Protein 8WHJ (pdb70)

InterPro domains:
  IPR001849 Pleckstrin homology domain [PF00169] (1146-1242)
  IPR001849 Pleckstrin homology domain [PS50003] (1143-1246)
  IPR001849 Pleckstrin homology domain [SM00233] (1144-1248)
  IPR011993 PH-like domain superfamily [G3DSA:2.30.29.30] (1140-1246)
  IPR037810 PHLDB1/2/3, PH domain [cd14673] (1142-1246)
  IPR052212 Pleckstrin homology-like domain-containing protein [PTHR12156] (18-1252)

GO terms:
  GO:0005938 cell cortex (C, IDA)
  GO:0005515 protein binding (F, IPI)
  GO:0045296 cadherin binding (F, HDA)
  GO:0005829 cytosol (C, IDA)
  GO:0005886 plasma membrane (C, IDA)
  GO:0045180 basal cortex (C, IDA)
  GO:0002102 podosome (C, IDA)
  GO:0005925 focal adhesion (C, IDA)
  GO:0031252 cell leading edge (C, IDA)
  GO:0005737 cytoplasm (C, EXP)
  GO:0016020 membrane (C, EXP)
  GO:0071711 basement membrane organization (P, IGI)
  GO:0045184 establishment of protein localization (P, IMP)
  GO:1903690 negative regulation of wound healing, spreading of epidermal cells (P, IMP)
  GO:0051497 negative regulation of stress fiber assembly (P, IMP)
  GO:0051895 negative regulation of focal adhesion assembly (P, IMP)
  GO:0071711 basement membrane organization (P, IMP)
  GO:0000226 microtubule cytoskeleton organization (P, IMP)

Secondary structure (DSSP, 8-state):
-HHHHHHHHHT--SS-HHHHHHHHHHHHHHHHT--HHHHHHHHHHHHHHHHHHTT-S-HHHHHHHHHHHHHHHHH-GGGGGGSHHHHHHHHHHGGG-SSHHHHHHHHHHHHHHHHHS-HHHHHHHHHHHHHHPPTTHHHHHHHHHHHHHTTS-HHHHHHHHHHHHHHHHHHTT-S-HHHHHHHHHHHHHHHHHHGGGGGGGGTTS-HHHHHHHHHHHHHHHH--HHHHHHHHHHHHHHHHHT-

Radius of gyration: 20.07 Å; Cα contacts (8 Å, |Δi|>4): 259; chains: 1; bounding box: 62×54×31 Å

Solvent-accessible surface area: 12681 Å² total; per-residue (Å²): 146,79,11,45,96,12,21,150,32,12,79,43,151,122,87,112,38,108,75,5,42,107,3,0,110,54,0,23,106,16,0,104,96,61,24,126,83,28,3,94,134,63,12,128,72,0,0,70,22,0,6,137,13,18,56,28,184,70,31,54,0,27,0,8,0,0,73,0,0,78,19,0,1,126,44,16,58,82,86,11,156,122,32,7,68,71,0,0,104,71,0,1,76,15,13,110,23,109,86,162,77,1,25,155,5,0,80,86,0,12,40,28,2,0,92,42,13,58,27,81,66,0,0,107,24,0,8,73,25,8,70,110,26,106,95,36,14,12,20,9,0,1,87,5,1,21,87,0,0,114,92,21,65,88,132,25,0,50,134,8,1,92,83,2,9,60,3,0,19,90,5,0,104,42,107,67,29,38,1,28,17,8,0,0,63,0,0,22,10,0,28,86,43,3,24,119,84,2,158,99,60,16,100,136,19,77,49,27,25,51,143,2,0,79,62,11,19,139,93,72,127,100,91,140,52,98,106,115,137,55,45,95,43,1,78,97,31,9,101,86,24,130,162

Nearest PDB structures (foldseek):
  8whj-assembly1_A  TM=1.004E+00  e=1.463E-29  Homo sapiens
  8whk-assembly1_A  TM=9.844E-01  e=9.582E-26  Homo sapiens
  8whh-assembly2_B  TM=9.876E-01  e=7.894E-25  Homo sapiens
  8whi-assembly1_A  TM=9.578E-01  e=5.555E-25  Homo sapiens
  8whh-assembly1_D  TM=9.873E-01  e=3.839E-24  Homo sapiens

Organism: Homo sapiens (NCBI:txid9606)

Sequence (243 aa):
DLVAELLKELSNHNERVEERKIALYELMKLTQEESFSVWDEEHFKTILLLLLETLGDKEPTIRALALKVLREILRRHQPARRFKKNYAELTVMKTLEAHKKDPHKEVVRRSAEEAASSVLATSISPEEQCIKVLCPIIQTADYPINLAAIKMQTKVVIERVSKETLNLLLPEIMPGLIQGYDNSESSVRKACVFCLVAVHAVIGDELKPHLSQLTGSKMKLLNLYIKRAQTGSGSKHFEEDLEFQQLEHESRL

Foldseek 3Di:
DLVVVLLVQLVDAPDDVVVVLVSLVVLLVCLVVLVVVCCVVPVVVVVVSLLVQCPHPDLVSNLSSLQSLLSCCVRPVVVCQVVLLVVLVSLLVQCPDPDVSSNVSSLSSLVSSLVRYDLLVLLQSLLVCLVDPDPPSNLSSLLSNLSSLLVDALVSLVVCCVSRLVSLLVQCPDPDLSSVVSSLSSVLSNCVHNPCVCPVSCPPDDQLSVVLSVVVNVCVVPHVVVVVVVSVVSVVSSVVSVD

Structure (mmCIF, N/CA/C/O backbone):
data_8WHJ
#
_entry.id   8WHJ
#
_cell.length_a   51.132
_cell.length_b   51.132
_cell.length_c   97.935
_cell.angle_alpha   90.00
_cell.angle_beta   90.00
_cell.angle_gamma   90.00
#
_symmetry.space_group_name_H-M   'P 41'
#
loop_
_entity.id
_entity.type
_entity.pdbx_description
1 polymer 'CLIP-associating protein 2,Pleckstrin homology-like domain family B member 2'
2 non-polymer 'CHLORIDE ION'
3 non-polymer DI(HYDROXYETHYL)ETHER
4 water water
#
loop_
_atom_site.group_PDB
_atom_site.id
_atom_site.type_symbol
_atom_site.label_atom_id
_atom_site.label_alt_id
_atom_site.label_comp_id
_atom_site.label_asym_id
_atom_site.label_entity_id
_atom_site.label_seq_id
_atom_site.pdbx_PDB_ins_code
_atom_site.Cartn_x
_atom_site.Cartn_y
_atom_site.Cartn_z
_atom_site.occupancy
_atom_site.B_iso_or_equiv
_atom_site.auth_seq_id
_atom_site.auth_comp_id
_atom_site.auth_asym_id
_atom_site.auth_atom_id
_atom_site.pdbx_PDB_model_num
ATOM 1 N N . ASP A 1 12 ? -38.016 -39.392 6.702 1.00 41.55 1256 ASP A N 1
ATOM 2 C CA . ASP A 1 12 ? -37.721 -40.817 6.588 1.00 36.56 1256 ASP A CA 1
ATOM 3 C C . ASP A 1 12 ? -36.305 -41.035 6.056 1.00 33.59 1256 ASP A C 1
ATOM 4 O O . ASP A 1 12 ? -35.504 -41.729 6.687 1.00 34.27 1256 ASP A O 1
ATOM 9 N N . LEU A 1 13 ? -36.001 -40.436 4.905 1.00 32.13 1257 LEU A N 1
ATOM 10 C CA . LEU A 1 13 ? -34.682 -40.577 4.289 1.00 27.90 1257 LEU A CA 1
ATOM 11 C C . LEU A 1 13 ? -33.572 -40.103 5.220 1.00 24.74 1257 LEU A C 1
ATOM 12 O O . LEU A 1 13 ? -32.581 -40.795 5.406 1.00 22.41 1257 LEU A O 1
ATOM 17 N N . VAL A 1 14 ? -33.734 -38.922 5.803 1.00 24.26 1258 VAL A N 1
ATOM 18 C CA . VAL A 1 14 ? -32.679 -38.390 6.662 1.00 22.22 1258 VAL A CA 1
ATOM 19 C C . VAL A 1 14 ? -32.363 -39.323 7.832 1.00 20.45 1258 VAL A C 1
ATOM 20 O O . VAL A 1 14 ? -31.193 -39.591 8.096 1.00 19.52 1258 VAL A O 1
ATOM 24 N N . ALA A 1 15 ? -33.393 -39.826 8.523 1.00 23.31 1259 ALA A N 1
ATOM 25 C CA . ALA A 1 15 ? -33.184 -40.779 9.621 1.00 23.34 1259 ALA A CA 1
ATOM 26 C C . ALA A 1 15 ? -32.443 -42.023 9.142 1.00 21.51 1259 ALA A C 1
ATOM 27 O O . ALA A 1 15 ? -31.525 -42.516 9.814 1.00 20.61 1259 ALA A O 1
ATOM 29 N N . GLU A 1 16 ? -32.806 -42.515 7.956 1.00 20.41 1260 GLU A N 1
ATOM 30 C CA . GLU A 1 16 ? -32.132 -43.677 7.389 1.00 21.06 1260 GLU A CA 1
ATOM 31 C C . GLU A 1 16 ? -30.659 -43.409 7.138 1.00 17.08 1260 GLU A C 1
ATOM 32 O O . GLU A 1 16 ? -29.815 -44.242 7.444 1.00 19.11 1260 GLU A O 1
ATOM 38 N N . LEU A 1 17 ? -30.347 -42.236 6.602 1.00 17.91 1261 LEU A N 1
ATOM 39 C CA . LEU A 1 17 ? -28.959 -41.877 6.335 1.00 18.14 1261 LEU A CA 1
ATOM 40 C C . LEU A 1 17 ? -28.173 -41.767 7.631 1.00 16.86 1261 LEU A C 1
ATOM 41 O O . LEU A 1 17 ? -27.061 -42.273 7.718 1.00 17.17 1261 LEU A O 1
ATOM 46 N N . LEU A 1 18 ? -28.758 -41.117 8.637 1.00 16.58 1262 LEU A N 1
ATOM 47 C CA . LEU A 1 18 ? -28.086 -40.930 9.920 1.00 17.69 1262 LEU A CA 1
ATOM 48 C C . LEU A 1 18 ? -27.848 -42.259 10.640 1.00 16.36 1262 LEU A C 1
ATOM 49 O O . LEU A 1 18 ? -26.786 -42.479 11.222 1.00 18.40 1262 LEU A O 1
ATOM 54 N N . LYS A 1 19 ? -28.828 -43.151 10.593 1.00 16.29 1263 LYS A N 1
ATOM 55 C CA . LYS A 1 19 ? -28.638 -44.468 11.188 1.00 17.75 1263 LYS A CA 1
ATOM 56 C C . LYS A 1 19 ? -27.518 -45.231 10.497 1.00 16.97 1263 LYS A C 1
ATOM 57 O O . LYS A 1 19 ? -26.719 -45.891 11.169 1.00 19.60 1263 LYS A O 1
ATOM 63 N N . GLU A 1 20 ? -27.454 -45.138 9.167 1.00 16.87 1264 GLU A N 1
ATOM 64 C CA . GLU A 1 20 ? -26.424 -45.862 8.429 1.00 18.59 1264 GLU A CA 1
ATOM 65 C C . GLU A 1 20 ? -25.056 -45.325 8.823 1.00 18.75 1264 GLU A C 1
ATOM 66 O O . GLU A 1 20 ? -24.124 -46.094 9.075 1.00 19.96 1264 GLU A O 1
ATOM 72 N N . LEU A 1 21 ? -24.949 -43.999 8.898 1.00 19.22 1265 LEU A N 1
ATOM 73 C CA . LEU A 1 21 ? -23.689 -43.343 9.239 1.00 21.24 1265 LEU A CA 1
ATOM 74 C C . LEU A 1 21 ? -23.300 -43.526 10.696 1.00 23.32 1265 LEU A C 1
ATOM 75 O O . LEU A 1 21 ? -22.158 -43.251 11.092 1.00 27.03 1265 LEU A O 1
ATOM 80 N N . SER A 1 22 ? -24.253 -43.969 11.502 1.00 22.77 1266 SER A N 1
ATOM 81 C CA . SER A 1 22 ? -23.959 -44.274 12.898 1.00 25.59 1266 SER A CA 1
ATOM 82 C C . SER A 1 22 ? -23.300 -45.651 13.031 1.00 23.99 1266 SER A C 1
ATOM 83 O O . SER A 1 22 ? -22.814 -45.994 14.107 1.00 29.74 1266 SER A O 1
ATOM 86 N N . ASN A 1 23 ? -23.312 -46.452 11.957 1.00 22.37 1267 ASN A N 1
ATOM 87 C CA . ASN A 1 23 ? -22.671 -47.765 11.986 1.00 25.06 1267 ASN A CA 1
ATOM 88 C C . ASN A 1 23 ? -21.186 -47.586 12.225 1.00 26.15 1267 ASN A C 1
ATOM 89 O O . ASN A 1 23 ? -20.569 -46.654 11.690 1.00 29.20 1267 ASN A O 1
ATOM 94 N N . HIS A 1 24 ? -20.620 -48.466 13.042 1.00 24.77 1268 HIS A N 1
ATOM 95 C CA . HIS A 1 24 ? -19.210 -48.387 13.385 1.00 26.81 1268 HIS A CA 1
ATOM 96 C C . HIS A 1 24 ? -18.439 -49.564 12.816 1.00 24.52 1268 HIS A C 1
ATOM 97 O O . HIS A 1 24 ? -18.809 -50.720 13.043 1.00 25.66 1268 HIS A O 1
ATOM 104 N N . ASN A 1 25 ? -17.368 -49.269 12.083 1.00 20.88 1269 ASN A N 1
ATOM 105 C CA . ASN A 1 25 ? -16.439 -50.319 11.632 1.00 20.66 1269 ASN A CA 1
ATOM 106 C C . ASN A 1 25 ? -17.140 -51.468 10.897 1.00 20.87 1269 ASN A C 1
ATOM 107 O O . ASN A 1 25 ? -16.869 -52.647 11.119 1.00 22.27 1269 ASN A O 1
ATOM 112 N N . GLU A 1 26 ? -18.055 -51.108 10.013 1.00 21.02 1270 GLU A N 1
ATOM 113 C CA . GLU A 1 26 ? -18.711 -52.068 9.139 1.00 20.41 1270 GLU A CA 1
ATOM 114 C C . GLU A 1 26 ? -19.335 -51.249 8.031 1.00 19.67 1270 GLU A C 1
ATOM 115 O O . GLU A 1 26 ? -19.443 -50.029 8.149 1.00 18.68 1270 GLU A O 1
ATOM 121 N N . ARG A 1 27 ? -19.761 -51.931 6.972 1.00 18.58 1271 ARG A N 1
ATOM 122 C CA . ARG A 1 27 ? -20.579 -51.308 5.936 1.00 16.81 1271 ARG A CA 1
ATOM 123 C C . ARG A 1 27 ? -19.941 -50.032 5.381 1.00 16.33 1271 ARG A C 1
ATOM 124 O O . ARG A 1 27 ? -20.605 -48.994 5.217 1.00 17.14 1271 ARG A O 1
ATOM 132 N N . VAL A 1 28 ? -18.654 -50.127 5.057 1.00 16.90 1272 VAL A N 1
ATOM 133 C CA . VAL A 1 28 ? -17.921 -48.955 4.568 1.00 15.76 1272 VAL A CA 1
ATOM 134 C C . VAL A 1 28 ? -18.522 -48.376 3.288 1.00 16.38 1272 VAL A C 1
ATOM 135 O O . VAL A 1 28 ? -18.707 -47.164 3.178 1.00 15.42 1272 VAL A O 1
ATOM 139 N N . GLU A 1 29 ? -18.824 -49.226 2.315 1.00 17.26 1273 GLU A N 1
ATOM 140 C CA . GLU A 1 29 ? -19.368 -48.702 1.072 1.00 15.62 1273 GLU A CA 1
ATOM 141 C C . GLU A 1 29 ? -20.774 -48.140 1.237 1.00 15.37 1273 GLU A C 1
ATOM 142 O O . GLU A 1 29 ? -21.104 -47.116 0.637 1.00 15.13 1273 GLU A O 1
ATOM 148 N N . GLU A 1 30 ? -21.585 -48.782 2.078 1.00 15.17 1274 GLU A N 1
ATOM 149 C CA . GLU A 1 30 ? -22.925 -48.277 2.356 1.00 15.27 1274 GLU A CA 1
ATOM 150 C C . GLU A 1 30 ? -22.877 -46.928 3.067 1.00 14.63 1274 GLU A C 1
ATOM 151 O O . GLU A 1 30 ? -23.716 -46.064 2.851 1.00 15.45 1274 GLU A O 1
ATOM 157 N N . ARG A 1 31 ? -21.879 -46.751 3.921 1.00 15.19 1275 ARG A N 1
ATOM 158 C CA . ARG A 1 31 ? -21.701 -45.466 4.586 1.00 15.55 1275 ARG A CA 1
ATOM 159 C C . ARG A 1 31 ? -21.203 -44.395 3.612 1.00 13.96 1275 ARG A C 1
ATOM 160 O O . ARG A 1 31 ? -21.615 -43.246 3.712 1.00 14.41 1275 ARG A O 1
ATOM 168 N N . LYS A 1 32 ? -20.350 -44.763 2.653 1.00 13.36 1276 LYS A N 1
ATOM 169 C CA . LYS A 1 32 ? -19.980 -43.802 1.616 1.00 12.83 1276 LYS A CA 1
ATOM 170 C C . LYS A 1 32 ? -21.207 -43.388 0.806 1.00 12.54 1276 LYS A C 1
ATOM 171 O O . LYS A 1 32 ? -21.366 -42.211 0.497 1.00 13.37 1276 LYS A O 1
ATOM 177 N N . ILE A 1 33 ? -22.080 -44.342 0.487 1.00 11.97 1277 ILE A N 1
ATOM 178 C CA . ILE A 1 33 ? -23.323 -43.998 -0.205 1.00 13.39 1277 ILE A CA 1
ATOM 179 C C . ILE A 1 33 ? -24.131 -43.020 0.658 1.00 13.40 1277 ILE A C 1
ATOM 180 O O . ILE A 1 33 ? -24.657 -42.028 0.141 1.00 13.35 1277 ILE A O 1
ATOM 185 N N . ALA A 1 34 ? -24.248 -43.288 1.966 1.00 12.90 1278 ALA A N 1
ATOM 186 C CA . ALA A 1 34 ? -25.007 -42.388 2.830 1.00 13.55 1278 ALA A CA 1
ATOM 187 C C . ALA A 1 34 ? -24.403 -40.971 2.836 1.00 12.37 1278 ALA A C 1
ATOM 188 O O . ALA A 1 34 ? -25.141 -39.971 2.791 1.00 12.74 1278 ALA A O 1
ATOM 190 N N . LEU A 1 35 ? -23.072 -40.884 2.875 1.00 12.73 1279 LEU A N 1
ATOM 191 C CA . LEU A 1 35 ? -22.407 -39.578 2.797 1.00 12.83 1279 LEU A CA 1
ATOM 192 C C . LEU A 1 35 ? -22.693 -38.892 1.461 1.00 12.03 1279 LEU A C 1
ATOM 193 O O . LEU A 1 35 ? -22.959 -37.681 1.419 1.00 12.84 1279 LEU A O 1
ATOM 198 N N . TYR A 1 36 ? -22.650 -39.662 0.363 1.00 11.67 1280 TYR A N 1
ATOM 199 C CA . TYR A 1 36 ? -22.967 -39.078 -0.931 1.00 13.21 1280 TYR A CA 1
ATOM 200 C C . TYR A 1 36 ? -24.438 -38.691 -1.058 1.00 12.28 1280 TYR A C 1
ATOM 201 O O . TYR A 1 36 ? -24.752 -37.722 -1.747 1.00 13.02 1280 TYR A O 1
ATOM 210 N N . GLU A 1 37 ? -25.337 -39.399 -0.366 1.00 12.64 1281 GLU A N 1
ATOM 211 C CA . GLU A 1 37 ? -26.740 -38.983 -0.315 1.00 13.09 1281 GLU A CA 1
ATOM 212 C C . GLU A 1 37 ? -26.884 -37.648 0.442 1.00 12.58 1281 GLU A C 1
ATOM 213 O O . GLU A 1 37 ? -27.697 -36.802 0.081 1.00 13.33 1281 GLU A O 1
ATOM 219 N N . LEU A 1 38 ? -26.109 -37.467 1.516 1.00 13.45 1282 LEU A N 1
ATOM 220 C CA . LEU A 1 38 ? -26.083 -36.174 2.198 1.00 13.62 1282 LEU A CA 1
ATOM 221 C C . LEU A 1 38 ? -25.542 -35.087 1.263 1.00 11.94 1282 LEU A C 1
ATOM 222 O O . LEU A 1 38 ? -26.079 -33.983 1.193 1.00 12.95 1282 LEU A O 1
ATOM 227 N N . MET A 1 39 ? -24.502 -35.425 0.507 1.00 12.55 1283 MET A N 1
ATOM 228 C CA . MET A 1 39 ? -23.966 -34.476 -0.479 1.00 12.55 1283 MET A CA 1
ATOM 229 C C . MET A 1 39 ? -25.018 -34.117 -1.541 1.00 12.27 1283 MET A C 1
ATOM 230 O O . MET A 1 39 ? -25.178 -32.944 -1.914 1.00 13.03 1283 MET A O 1
ATOM 235 N N . LYS A 1 40 ? -25.734 -35.131 -2.011 1.00 12.19 1284 LYS A N 1
ATOM 236 C CA . LYS A 1 40 ? -26.802 -34.944 -2.981 1.00 12.30 1284 LYS A CA 1
ATOM 237 C C . LYS A 1 40 ? -27.876 -33.995 -2.448 1.00 12.66 1284 LYS A C 1
ATOM 238 O O . LYS A 1 40 ? -28.293 -33.059 -3.140 1.00 13.67 1284 LYS A O 1
ATOM 244 N N . LEU A 1 41 ? -28.331 -34.215 -1.211 1.00 13.47 1285 LEU A N 1
ATOM 245 C CA . LEU A 1 41 ? -29.362 -33.357 -0.617 1.00 15.73 1285 LEU A CA 1
ATOM 246 C C . LEU A 1 41 ? -28.854 -31.914 -0.525 1.00 13.71 1285 LEU A C 1
ATOM 247 O O . LEU A 1 41 ? -29.611 -30.958 -0.689 1.00 14.83 1285 LEU A O 1
ATOM 252 N N . THR A 1 42 ? -27.561 -31.761 -0.250 1.00 13.01 1286 THR A N 1
ATOM 253 C CA . THR A 1 42 ? -26.969 -30.445 -0.126 1.00 13.60 1286 THR A CA 1
ATOM 254 C C . THR A 1 42 ? -26.965 -29.744 -1.507 1.00 12.43 1286 THR A C 1
ATOM 255 O O . THR A 1 42 ? -27.321 -28.566 -1.628 1.00 13.09 1286 THR A O 1
ATOM 259 N N . GLN A 1 43 ? -26.615 -30.483 -2.561 1.00 12.77 1287 GLN A N 1
ATOM 260 C CA . GLN A 1 43 ? -26.617 -29.918 -3.921 1.00 12.33 1287 GLN A CA 1
ATOM 261 C C . GLN A 1 43 ? -28.029 -29.625 -4.444 1.00 13.40 1287 GLN A C 1
ATOM 262 O O . GLN A 1 43 ? -28.216 -28.754 -5.301 1.00 16.00 1287 GLN A O 1
ATOM 268 N N . GLU A 1 44 ? -29.017 -30.325 -3.891 1.00 12.84 1288 GLU A N 1
ATOM 269 C CA . GLU A 1 44 ? -30.438 -30.091 -4.174 1.00 14.01 1288 GLU A CA 1
ATOM 270 C C . GLU A 1 44 ? -30.991 -28.920 -3.346 1.00 11.91 1288 GLU A C 1
ATOM 271 O O . GLU A 1 44 ? -32.159 -28.585 -3.477 1.00 14.97 1288 GLU A O 1
ATOM 277 N N . GLU A 1 45 ? -30.139 -28.336 -2.491 1.00 12.81 1289 GLU A N 1
ATOM 278 C CA . GLU A 1 45 ? -30.478 -27.322 -1.465 1.00 13.38 1289 GLU A CA 1
ATOM 279 C C . GLU A 1 45 ? -31.210 -27.930 -0.263 1.00 12.90 1289 GLU A C 1
ATOM 280 O O . GLU A 1 45 ? -30.743 -27.820 0.875 1.00 14.83 1289 GLU A O 1
ATOM 286 N N . SER A 1 46 ? -32.340 -28.578 -0.505 1.00 13.77 1290 SER A N 1
ATOM 287 C CA . SER A 1 46 ? -33.092 -29.266 0.541 1.00 13.98 1290 SER A CA 1
ATOM 288 C C . SER A 1 46 ? -33.302 -28.392 1.778 1.00 13.65 1290 SER A C 1
ATOM 289 O O . SER A 1 46 ? -33.013 -28.814 2.914 1.00 13.50 1290 SER A O 1
ATOM 292 N N . PHE A 1 47 ? -33.817 -27.187 1.567 1.00 14.27 1291 PHE A N 1
ATOM 293 C CA . PHE A 1 47 ? -33.932 -26.215 2.653 1.00 13.78 1291 PHE A CA 1
ATOM 294 C C . PHE A 1 47 ? -34.698 -26.742 3.858 1.00 13.82 1291 PHE A C 1
ATOM 295 O O . PHE A 1 47 ? -34.324 -26.476 4.997 1.00 14.29 1291 PHE A O 1
ATOM 303 N N . SER A 1 48 ? -35.734 -27.544 3.633 1.00 12.96 1292 SER A N 1
ATOM 304 C CA . SER A 1 48 ? -36.509 -28.079 4.747 1.00 13.42 1292 SER A CA 1
ATOM 305 C C . SER A 1 48 ? -35.745 -29.121 5.560 1.00 12.52 1292 SER A C 1
ATOM 306 O O . SER A 1 48 ? -35.963 -29.241 6.765 1.00 15.77 1292 SER A O 1
ATOM 309 N N . VAL A 1 49 ? -34.854 -29.875 4.928 1.00 13.52 1293 VAL A N 1
ATOM 310 C CA . VAL A 1 49 ? -33.996 -30.807 5.652 1.00 13.63 1293 VAL A CA 1
ATOM 311 C C . VAL A 1 49 ? -33.159 -30.037 6.663 1.00 13.67 1293 VAL A C 1
ATOM 312 O O . VAL A 1 49 ? -33.099 -30.415 7.839 1.00 14.66 1293 VAL A O 1
ATOM 316 N N . TRP A 1 50 ? -32.565 -28.927 6.240 1.00 12.80 1294 TRP A N 1
ATOM 317 C CA . TRP A 1 50 ? -31.710 -28.147 7.146 1.00 14.21 1294 TRP A CA 1
ATOM 318 C C . TRP A 1 50 ? -32.519 -27.471 8.253 1.00 13.77 1294 TRP A C 1
ATOM 319 O O . TRP A 1 50 ? -32.040 -27.394 9.386 1.00 14.80 1294 TRP A O 1
ATOM 330 N N . ASP A 1 51 ? -33.721 -27.010 7.941 1.00 12.98 1295 ASP A N 1
ATOM 331 C CA . ASP A 1 51 ? -34.594 -26.433 8.953 1.00 13.82 1295 ASP A CA 1
ATOM 332 C C . ASP A 1 51 ? -34.844 -27.398 10.112 1.00 14.13 1295 ASP A C 1
ATOM 333 O O . ASP A 1 51 ? -35.003 -26.961 11.255 1.00 17.72 1295 ASP A O 1
ATOM 338 N N . GLU A 1 52 ? -34.916 -28.695 9.828 1.00 14.36 1296 GLU A N 1
ATOM 339 C CA A GLU A 1 52 ? -35.238 -29.675 10.860 0.55 14.61 1296 GLU A CA 1
ATOM 340 C CA B GLU A 1 52 ? -35.247 -29.690 10.846 0.45 15.65 1296 GLU A CA 1
ATOM 341 C C . GLU A 1 52 ? -34.023 -30.392 11.435 1.00 15.13 1296 GLU A C 1
ATOM 342 O O . GLU A 1 52 ? -34.025 -30.779 12.614 1.00 19.66 1296 GLU A O 1
ATOM 353 N N . HIS A 1 53 ? -32.979 -30.556 10.632 1.00 14.13 1297 HIS A N 1
ATOM 354 C CA . HIS A 1 53 ? -31.924 -31.513 10.947 1.00 14.22 1297 HIS A CA 1
ATOM 355 C C . HIS A 1 53 ? -30.499 -31.002 10.897 1.00 13.01 1297 HIS A C 1
ATOM 356 O O . HIS A 1 53 ? -29.582 -31.809 11.027 1.00 14.86 1297 HIS A O 1
ATOM 363 N N . PHE A 1 54 ? -30.285 -29.697 10.726 1.00 12.32 1298 PHE A N 1
ATOM 364 C CA . PHE A 1 54 ? -28.918 -29.189 10.563 1.00 12.82 1298 PHE A CA 1
ATOM 365 C C . PHE A 1 54 ? -27.979 -29.647 11.689 1.00 12.49 1298 PHE A C 1
ATOM 366 O O . PHE A 1 54 ? -26.899 -30.164 11.425 1.00 13.24 1298 PHE A O 1
ATOM 374 N N . LYS A 1 55 ? -28.386 -29.441 12.943 1.00 12.61 1299 LYS A N 1
ATOM 375 C CA . LYS A 1 55 ? -27.545 -29.814 14.068 1.00 12.91 1299 LYS A CA 1
ATOM 376 C C . LYS A 1 55 ? -27.210 -31.312 14.049 1.00 12.24 1299 LYS A C 1
ATOM 377 O O . LYS A 1 55 ? -26.050 -31.705 14.211 1.00 13.04 1299 LYS A O 1
ATOM 383 N N . THR A 1 56 ? -28.239 -32.144 13.893 1.00 12.61 1300 THR A N 1
ATOM 384 C CA . THR A 1 56 ? -28.040 -33.587 13.925 1.00 14.03 1300 THR A CA 1
ATOM 385 C C . THR A 1 56 ? -27.054 -34.013 12.826 1.00 12.94 1300 THR A C 1
ATOM 386 O O . THR A 1 56 ? -26.150 -34.828 13.059 1.00 14.51 1300 THR A O 1
ATOM 390 N N . ILE A 1 57 ? -27.220 -33.470 11.625 1.00 12.55 1301 ILE A N 1
ATOM 391 C CA . ILE A 1 57 ? -26.364 -33.862 10.515 1.00 12.32 1301 ILE A CA 1
ATOM 392 C C . ILE A 1 57 ? -24.937 -33.358 10.746 1.00 12.53 1301 ILE A C 1
ATOM 393 O O . ILE A 1 57 ? -23.969 -34.116 10.590 1.00 12.61 1301 ILE A O 1
ATOM 398 N N . LEU A 1 58 ? -24.796 -32.077 11.103 1.00 11.29 1302 LEU A N 1
ATOM 399 C CA . LEU A 1 58 ? -23.458 -31.511 11.274 1.00 12.28 1302 LEU A CA 1
ATOM 400 C C . LEU A 1 58 ? -22.688 -32.247 12.358 1.00 11.91 1302 LEU A C 1
ATOM 401 O O . LEU A 1 58 ? -21.528 -32.618 12.176 1.00 12.02 1302 LEU A O 1
ATOM 406 N N . LEU A 1 59 ? -23.330 -32.481 13.503 1.00 11.66 1303 LEU A N 1
ATOM 407 C CA . LEU A 1 59 ? -22.611 -33.123 14.605 1.00 12.90 1303 LEU A CA 1
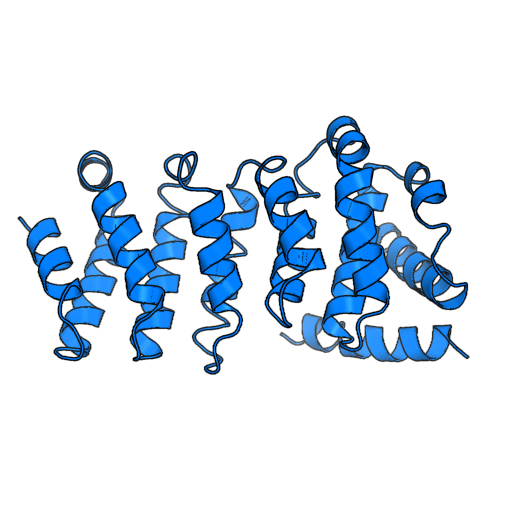ATOM 408 C C . LEU A 1 59 ? -22.219 -34.565 14.267 1.00 11.44 1303 LEU A C 1
ATOM 409 O O . LEU A 1 59 ? -21.128 -35.005 14.603 1.00 13.61 1303 LEU A O 1
ATOM 414 N N . LEU A 1 60 ? -23.064 -35.285 13.525 1.00 11.60 1304 LEU A N 1
ATOM 415 C CA . LEU A 1 60 ? -22.690 -36.635 13.108 1.00 12.51 1304 LEU A CA 1
ATOM 416 C C . LEU A 1 60 ? -21.542 -36.577 12.113 1.00 12.72 1304 LEU A C 1
ATOM 417 O O . LEU A 1 60 ? -20.640 -37.395 12.168 1.00 12.65 1304 LEU A O 1
ATOM 422 N N . LEU A 1 61 ? -21.605 -35.634 11.184 1.00 11.72 1305 LEU A N 1
ATOM 423 C CA . LEU A 1 61 ? -20.529 -35.479 10.214 1.00 11.93 1305 LEU A CA 1
ATOM 424 C C . LEU A 1 61 ? -19.185 -35.191 10.893 1.00 11.99 1305 LEU A C 1
ATOM 425 O O . LEU A 1 61 ? -18.152 -35.755 10.523 1.00 12.94 1305 LEU A O 1
ATOM 430 N N . LEU A 1 62 ? -19.195 -34.301 11.884 1.00 12.28 1306 LEU A N 1
ATOM 431 C CA . LEU A 1 62 ? -17.965 -33.972 12.589 1.00 12.56 1306 LEU A CA 1
ATOM 432 C C . LEU A 1 62 ? -17.426 -35.179 13.382 1.00 14.46 1306 LEU A C 1
ATOM 433 O O . LEU A 1 62 ? -16.215 -35.372 13.454 1.00 16.12 1306 LEU A O 1
ATOM 438 N N . GLU A 1 63 ? -18.318 -36.008 13.945 1.00 14.98 1307 GLU A N 1
ATOM 439 C CA . GLU A 1 63 ? -17.876 -37.260 14.570 1.00 15.78 1307 GLU A CA 1
ATOM 440 C C . GLU A 1 63 ? -17.199 -38.174 13.547 1.00 15.63 1307 GLU A C 1
ATOM 441 O O . GLU A 1 63 ? -16.225 -38.874 13.854 1.00 17.15 1307 GLU A O 1
ATOM 447 N N . THR A 1 64 ? -17.710 -38.151 12.319 1.00 13.86 1308 THR A N 1
ATOM 448 C CA . THR A 1 64 ? -17.240 -39.035 11.261 1.00 14.99 1308 THR A CA 1
ATOM 449 C C . THR A 1 64 ? -15.812 -38.677 10.832 1.00 15.12 1308 THR A C 1
ATOM 450 O O . THR A 1 64 ? -15.106 -39.515 10.268 1.00 16.73 1308 THR A O 1
ATOM 454 N N . LEU A 1 65 ? -15.378 -37.455 11.139 1.00 15.95 1309 LEU A N 1
ATOM 455 C CA . LEU A 1 65 ? -13.995 -37.059 10.918 1.00 17.00 1309 LEU A CA 1
ATOM 456 C C . LEU A 1 65 ? -13.001 -37.928 11.672 1.00 19.59 1309 LEU A C 1
ATOM 457 O O . LEU A 1 65 ? -11.816 -37.914 11.358 1.00 21.59 1309 LEU A O 1
ATOM 462 N N . GLY A 1 66 ? -13.476 -38.642 12.692 1.00 18.58 1310 GLY A N 1
ATOM 463 C CA . GLY A 1 66 ? -12.619 -39.511 13.484 1.00 21.03 1310 GLY A CA 1
ATOM 464 C C . GLY A 1 66 ? -12.674 -40.969 13.047 1.00 19.67 1310 GLY A C 1
ATOM 465 O O . GLY A 1 66 ? -12.085 -41.849 13.690 1.00 23.61 1310 GLY A O 1
ATOM 466 N N . ASP A 1 67 ? -13.380 -41.239 11.949 1.00 18.99 1311 ASP A N 1
ATOM 467 C CA . ASP A 1 67 ? -13.462 -42.599 11.432 1.00 17.92 1311 ASP A CA 1
ATOM 468 C C . ASP A 1 67 ? -12.073 -43.162 11.127 1.00 16.47 1311 ASP A C 1
ATOM 469 O O . ASP A 1 67 ? -11.202 -42.424 10.656 1.00 18.44 1311 ASP A O 1
ATOM 474 N N . LYS A 1 68 ? -11.859 -44.455 11.370 1.00 18.01 1312 LYS A N 1
ATOM 475 C CA . LYS A 1 68 ? -10.555 -45.062 11.090 1.00 18.24 1312 LYS A CA 1
ATOM 476 C C . LYS A 1 68 ? -10.261 -45.219 9.588 1.00 16.70 1312 LYS A C 1
ATOM 477 O O . LYS A 1 68 ? -9.109 -45.405 9.196 1.00 19.31 1312 LYS A O 1
ATOM 483 N N . GLU A 1 69 ? -11.294 -45.160 8.751 1.00 17.26 1313 GLU A N 1
ATOM 484 C CA . GLU A 1 69 ? -11.084 -45.308 7.312 1.00 18.03 1313 GLU A CA 1
ATOM 485 C C . GLU A 1 69 ? -10.771 -43.954 6.653 1.00 16.55 1313 GLU A C 1
ATOM 486 O O . GLU A 1 69 ? -11.605 -43.051 6.686 1.00 16.83 1313 GLU A O 1
ATOM 492 N N . PRO A 1 70 ? -9.585 -43.820 6.021 1.00 16.78 1314 PRO A N 1
ATOM 493 C CA . PRO A 1 70 ? -9.262 -42.518 5.405 1.00 17.59 1314 PRO A CA 1
ATOM 494 C C . PRO A 1 70 ? -10.211 -42.100 4.299 1.00 16.87 1314 PRO A C 1
ATOM 495 O O . PRO A 1 70 ? -10.437 -40.906 4.129 1.00 16.47 1314 PRO A O 1
ATOM 499 N N . THR A 1 71 ? -10.775 -43.046 3.560 1.00 15.51 1315 THR A N 1
ATOM 500 C CA . THR A 1 71 ? -11.699 -42.651 2.504 1.00 16.00 1315 THR A CA 1
ATOM 501 C C . THR A 1 71 ? -13.001 -42.108 3.087 1.00 15.90 1315 THR A C 1
ATOM 502 O O . THR A 1 71 ? -13.655 -41.278 2.468 1.00 17.96 1315 THR A O 1
ATOM 506 N N . ILE A 1 72 ? -13.382 -42.573 4.272 1.00 15.33 1316 ILE A N 1
ATOM 507 C CA . ILE A 1 72 ? -14.541 -42.004 4.962 1.00 16.06 1316 ILE A CA 1
ATOM 508 C C . ILE A 1 72 ? -14.226 -40.608 5.529 1.00 13.90 1316 ILE A C 1
ATOM 509 O O . ILE A 1 72 ? -15.013 -39.684 5.362 1.00 13.90 1316 ILE A O 1
ATOM 514 N N . ARG A 1 73 ? -13.053 -40.435 6.144 1.00 14.79 1317 ARG A N 1
ATOM 515 C CA . ARG A 1 73 ? -12.667 -39.102 6.647 1.00 14.47 1317 ARG A CA 1
ATOM 516 C C . ARG A 1 73 ? -12.635 -38.076 5.524 1.00 14.35 1317 ARG A C 1
ATOM 517 O O . ARG A 1 73 ? -13.165 -36.970 5.672 1.00 13.89 1317 ARG A O 1
ATOM 525 N N . ALA A 1 74 ? -12.022 -38.436 4.390 1.00 14.61 1318 ALA A N 1
ATOM 526 C CA . ALA A 1 74 ? -11.909 -37.492 3.271 1.00 14.36 1318 ALA A CA 1
ATOM 527 C C . ALA A 1 74 ? -13.279 -37.132 2.718 1.00 13.29 1318 ALA A C 1
ATOM 528 O O . ALA A 1 74 ? -13.570 -35.959 2.444 1.00 14.70 1318 ALA A O 1
ATOM 530 N N . LEU A 1 75 ? -14.134 -38.136 2.550 1.00 14.04 1319 LEU A N 1
ATOM 531 C CA . LEU A 1 75 ? -15.466 -37.870 2.039 1.00 13.78 1319 LEU A CA 1
ATOM 532 C C . LEU A 1 75 ? -16.285 -37.008 3.013 1.00 12.48 1319 LEU A C 1
ATOM 533 O O . LEU A 1 75 ? -17.032 -36.119 2.592 1.00 12.58 1319 LEU A O 1
ATOM 538 N N . ALA A 1 76 ? -16.141 -37.262 4.318 1.00 12.43 1320 ALA A N 1
ATOM 539 C CA . ALA A 1 76 ? -16.866 -36.448 5.280 1.00 13.15 1320 ALA A CA 1
ATOM 540 C C . ALA A 1 76 ? -16.447 -34.987 5.182 1.00 12.11 1320 ALA A C 1
ATOM 541 O O . ALA A 1 76 ? -17.286 -34.098 5.303 1.00 12.43 1320 ALA A O 1
ATOM 543 N N . LEU A 1 77 ? -15.162 -34.738 4.955 1.00 12.75 1321 LEU A N 1
ATOM 544 C CA . LEU A 1 77 ? -14.687 -33.369 4.760 1.00 12.06 1321 LEU A CA 1
ATOM 545 C C . LEU A 1 77 ? -15.222 -32.731 3.472 1.00 12.23 1321 LEU A C 1
ATOM 54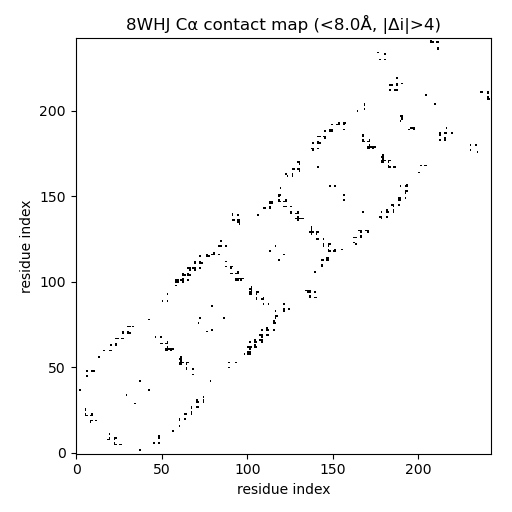6 O O . LEU A 1 77 ? -15.469 -31.523 3.424 1.00 12.68 1321 LEU A O 1
ATOM 551 N N . LYS A 1 78 ? -15.417 -33.539 2.428 1.00 12.46 1322 LYS A N 1
ATOM 552 C CA . LYS A 1 78 ? -16.024 -33.030 1.188 1.00 12.79 1322 LYS A CA 1
ATOM 553 C C . LYS A 1 78 ? -17.489 -32.656 1.423 1.00 12.27 1322 LYS A C 1
ATOM 554 O O . LYS A 1 78 ? -17.977 -31.648 0.909 1.00 12.76 1322 LYS A O 1
ATOM 560 N N . VAL A 1 79 ? -18.193 -33.472 2.204 1.00 11.96 1323 VAL A N 1
ATOM 561 C CA . VAL A 1 79 ? -19.571 -33.154 2.550 1.00 12.23 1323 VAL A CA 1
ATOM 562 C C . VAL A 1 79 ? -19.629 -31.875 3.397 1.00 11.59 1323 VAL A C 1
ATOM 563 O O . VAL A 1 79 ? -20.441 -30.992 3.148 1.00 12.33 1323 VAL A O 1
ATOM 567 N N . LEU A 1 80 ? -18.745 -31.785 4.383 1.00 12.36 1324 LEU A N 1
ATOM 568 C CA . LEU A 1 80 ? -18.655 -30.590 5.210 1.00 12.10 1324 LEU A CA 1
ATOM 569 C C . LEU A 1 80 ? -18.458 -29.341 4.352 1.00 10.90 1324 LEU A C 1
ATOM 570 O O . LEU A 1 80 ? -19.128 -28.334 4.558 1.00 12.03 1324 LEU A O 1
ATOM 575 N N . ARG A 1 81 ? -17.542 -29.416 3.394 1.00 11.14 1325 ARG A N 1
ATOM 576 C CA . ARG A 1 81 ? -17.321 -28.287 2.504 1.00 11.71 1325 ARG A CA 1
ATOM 577 C C . ARG A 1 81 ? -18.610 -27.905 1.777 1.00 11.40 1325 ARG A C 1
ATOM 578 O O . ARG A 1 81 ? -18.906 -26.708 1.632 1.00 11.95 1325 ARG A O 1
ATOM 586 N N . GLU A 1 82 ? -19.357 -28.893 1.271 1.00 11.29 1326 GLU A N 1
ATOM 587 C CA . GLU A 1 82 ? -20.611 -28.579 0.588 1.00 12.48 1326 GLU A CA 1
ATOM 588 C C . GLU A 1 82 ? -21.638 -27.924 1.501 1.00 11.17 1326 GLU A C 1
ATOM 589 O O . GLU A 1 82 ? -22.350 -27.003 1.091 1.00 13.11 1326 GLU A O 1
ATOM 595 N N . ILE A 1 83 ? -21.731 -28.390 2.753 1.00 11.42 1327 ILE A N 1
ATOM 596 C CA . ILE A 1 83 ? -22.676 -27.777 3.668 1.00 12.24 1327 ILE A CA 1
ATOM 597 C C . ILE A 1 83 ? -22.246 -26.336 3.984 1.00 12.04 1327 ILE A C 1
ATOM 598 O O . ILE A 1 83 ? -23.088 -25.435 4.062 1.00 12.89 1327 ILE A O 1
ATOM 603 N N . LEU A 1 84 ? -20.940 -26.104 4.122 1.00 11.18 1328 LEU A N 1
ATOM 604 C CA . LEU A 1 84 ? -20.433 -24.744 4.316 1.00 10.98 1328 LEU A CA 1
ATOM 605 C C . LEU A 1 84 ? -20.800 -23.833 3.139 1.00 11.19 1328 LEU A C 1
ATOM 606 O O . LEU A 1 84 ? -21.105 -22.662 3.328 1.00 13.83 1328 LEU A O 1
ATOM 611 N N . ARG A 1 85 ? -20.704 -24.368 1.924 1.00 11.83 1329 ARG A N 1
ATOM 612 C CA A ARG A 1 85 ? -21.026 -23.601 0.720 0.61 11.79 1329 ARG A CA 1
ATOM 613 C CA B ARG A 1 85 ? -21.025 -23.598 0.727 0.39 12.56 1329 ARG A CA 1
ATOM 614 C C . ARG A 1 85 ? -22.512 -23.263 0.631 1.00 12.38 1329 ARG A C 1
ATOM 615 O O . ARG A 1 85 ? -22.885 -22.160 0.204 1.00 14.77 1329 ARG A O 1
ATOM 630 N N . HIS A 1 86 ? -23.355 -24.211 1.025 1.00 12.65 1330 HIS A N 1
ATOM 631 C CA . HIS A 1 86 ? -24.798 -24.056 0.846 1.00 13.73 1330 HIS A CA 1
ATOM 632 C C . HIS A 1 86 ? -25.539 -23.473 2.039 1.00 13.76 1330 HIS A C 1
ATOM 633 O O . HIS A 1 86 ? -26.573 -22.835 1.877 1.00 15.97 1330 HIS A O 1
ATOM 640 N N . GLN A 1 87 ? -25.021 -23.710 3.241 1.00 13.86 1331 GLN A N 1
ATOM 641 C CA . GLN A 1 87 ? -25.686 -23.289 4.467 1.00 13.65 1331 GLN A CA 1
ATOM 642 C C . GLN A 1 87 ? -24.746 -22.503 5.395 1.00 13.41 1331 GLN A C 1
ATOM 643 O O . GLN A 1 87 ? -24.697 -22.783 6.594 1.00 14.37 1331 GLN A O 1
ATOM 649 N N . PRO A 1 88 ? -24.013 -21.510 4.874 1.00 12.98 1332 PRO A N 1
ATOM 650 C CA . PRO A 1 88 ? -23.026 -20.853 5.740 1.00 13.37 1332 PRO A CA 1
ATOM 651 C C . PRO A 1 88 ? -23.598 -20.164 6.974 1.00 13.91 1332 PRO A C 1
ATOM 652 O O . PRO A 1 88 ? -22.939 -20.163 8.021 1.00 14.33 1332 PRO A O 1
ATOM 656 N N . ALA A 1 89 ? -24.789 -19.581 6.876 1.00 13.66 1333 ALA A N 1
ATOM 657 C CA . ALA A 1 89 ? -25.325 -18.808 7.998 1.00 13.76 1333 ALA A CA 1
ATOM 658 C C . ALA A 1 89 ? -25.508 -19.648 9.250 1.00 14.41 1333 ALA A C 1
ATOM 659 O O . ALA A 1 89 ? -25.280 -19.161 10.357 1.00 19.41 1333 ALA A O 1
ATOM 661 N N . ARG A 1 90 ? -25.858 -20.920 9.110 1.00 14.31 1334 ARG A N 1
ATOM 662 C CA A ARG A 1 90 ? -26.119 -21.765 10.278 0.52 16.96 1334 ARG A CA 1
ATOM 663 C CA B ARG A 1 90 ? -26.113 -21.696 10.318 0.48 15.95 1334 ARG A CA 1
ATOM 664 C C . ARG A 1 90 ? -24.867 -22.079 11.082 1.00 15.77 1334 ARG A C 1
ATOM 665 O O . ARG A 1 90 ? -24.952 -22.510 12.225 1.00 21.48 1334 ARG A O 1
ATOM 680 N N . PHE A 1 91 ? -23.701 -21.894 10.479 1.00 13.76 1335 PHE A N 1
ATOM 681 C CA . PHE A 1 91 ? -22.446 -22.114 11.187 1.00 13.76 1335 PHE A CA 1
ATOM 682 C C . PHE A 1 91 ? -22.136 -21.015 12.187 1.00 15.35 1335 PHE A C 1
ATOM 683 O O . PHE A 1 91 ? -21.149 -21.112 12.887 1.00 15.03 1335 PHE A O 1
ATOM 691 N N . LYS A 1 92 ? -22.967 -19.976 12.247 1.00 17.02 1336 LYS A N 1
ATOM 692 C CA A LYS A 1 92 ? -22.814 -18.883 13.212 0.52 18.93 1336 LYS A CA 1
ATOM 693 C CA B LYS A 1 92 ? -22.707 -18.897 13.199 0.48 18.22 1336 LYS A CA 1
ATOM 694 C C . LYS A 1 92 ? -22.662 -19.387 14.642 1.00 15.52 1336 LYS A C 1
ATOM 695 O O . LYS A 1 92 ? -21.976 -18.787 15.443 1.00 16.30 1336 LYS A O 1
ATOM 706 N N . ASN A 1 93 ? -23.346 -20.488 14.958 1.00 14.30 1337 ASN A N 1
ATOM 707 C CA . ASN A 1 93 ? -23.320 -21.047 16.310 1.00 14.80 1337 ASN A CA 1
ATOM 708 C C . ASN A 1 93 ? -22.433 -22.281 16.441 1.00 13.30 1337 ASN A C 1
ATOM 709 O O . ASN A 1 93 ? -22.476 -23.000 17.461 1.00 14.99 1337 ASN A O 1
ATOM 714 N N . TYR A 1 94 ? -21.611 -22.526 15.417 1.00 12.60 1338 TYR A N 1
ATOM 715 C CA . TYR A 1 94 ? -20.699 -23.666 15.439 1.00 13.09 1338 TYR A CA 1
ATOM 716 C C . TYR A 1 94 ? -19.325 -23.245 14.951 1.00 13.47 1338 TYR A C 1
ATOM 717 O O . TYR A 1 94 ? -18.575 -24.061 14.409 1.00 14.27 1338 TYR A O 1
ATOM 726 N N . ALA A 1 95 ? -18.971 -21.981 15.145 1.00 13.55 1339 ALA A N 1
ATOM 727 C CA . ALA A 1 95 ? -17.777 -21.458 14.477 1.00 13.18 1339 ALA A CA 1
ATOM 728 C C . ALA A 1 95 ? -16.498 -22.082 14.999 1.00 13.29 1339 ALA A C 1
ATOM 729 O O . ALA A 1 95 ? -15.696 -22.631 14.243 1.00 13.49 1339 ALA A O 1
ATOM 731 N N . GLU A 1 96 ? -16.314 -22.025 16.305 1.00 13.42 1340 GLU A N 1
ATOM 732 C CA . GLU A 1 96 ? -15.091 -22.562 16.893 1.00 12.87 1340 GLU A CA 1
ATOM 733 C C . GLU A 1 96 ? -14.966 -24.059 16.709 1.00 12.25 1340 GLU A C 1
ATOM 734 O O . GLU A 1 96 ? -13.888 -24.573 16.366 1.00 13.10 1340 GLU A O 1
ATOM 740 N N . LEU A 1 97 ? -16.077 -24.766 16.896 1.00 11.78 1341 LEU A N 1
ATOM 741 C CA . LEU A 1 97 ? -16.103 -26.211 16.687 1.00 11.04 1341 LEU A CA 1
ATOM 742 C C . LEU A 1 97 ? -15.649 -26.572 15.263 1.00 11.70 1341 LEU A C 1
ATOM 743 O O . LEU A 1 97 ? -14.821 -27.451 15.070 1.00 12.86 1341 LEU A O 1
ATOM 748 N N . THR A 1 98 ? -16.197 -25.873 14.277 1.00 12.22 1342 THR A N 1
ATOM 749 C CA . THR A 1 98 ? -15.907 -26.223 12.888 1.00 12.51 1342 THR A CA 1
ATOM 750 C C . THR A 1 98 ? -14.466 -25.856 12.529 1.00 12.33 1342 THR A C 1
ATOM 751 O O . THR A 1 98 ? -13.774 -26.635 11.858 1.00 13.97 1342 THR A O 1
ATOM 755 N N . VAL A 1 99 ? -13.993 -24.707 13.006 1.00 12.53 1343 VAL A N 1
ATOM 756 C CA . VAL A 1 99 ? -12.599 -24.329 12.787 1.00 12.31 1343 VAL A CA 1
ATOM 757 C C . VAL A 1 99 ? -11.669 -25.360 13.401 1.00 11.98 1343 VAL A C 1
ATOM 758 O O . VAL A 1 99 ? -10.716 -25.833 12.784 1.00 12.68 1343 VAL A O 1
ATOM 762 N N . MET A 1 100 ? -11.916 -25.705 14.661 1.00 12.85 1344 MET A N 1
ATOM 763 C CA . MET A 1 100 ? -11.032 -26.624 15.373 1.00 13.37 1344 MET A CA 1
ATOM 764 C C . MET A 1 100 ? -10.979 -28.011 14.717 1.00 13.08 1344 MET A C 1
ATOM 765 O O . MET A 1 100 ? -9.896 -28.580 14.536 1.00 13.89 1344 MET A O 1
ATOM 770 N N . LYS A 1 101 ? -12.131 -28.545 14.325 1.00 13.34 1345 LYS A N 1
ATOM 771 C CA . LYS A 1 101 ? -12.150 -29.873 13.709 1.00 14.09 1345 LYS A CA 1
ATOM 772 C C . LYS A 1 101 ? -11.483 -29.846 12.341 1.00 12.51 1345 LYS A C 1
ATOM 773 O O . LYS A 1 101 ? -10.790 -30.788 11.963 1.00 14.13 1345 LYS A O 1
ATOM 779 N N . THR A 1 102 ? -11.720 -28.782 11.578 1.00 11.81 1346 THR A N 1
ATOM 780 C CA . THR A 1 102 ? -11.135 -28.703 10.245 1.00 13.76 1346 THR A CA 1
ATOM 781 C C . THR A 1 102 ? -9.612 -28.552 10.309 1.00 13.18 1346 THR A C 1
ATOM 782 O O . THR A 1 102 ? -8.866 -29.180 9.545 1.00 13.42 1346 THR A O 1
ATOM 786 N N . LEU A 1 103 ? -9.132 -27.714 11.213 1.00 12.28 1347 LEU A N 1
ATOM 787 C CA . LEU A 1 103 ? -7.696 -27.557 11.390 1.00 12.70 1347 LEU A CA 1
ATOM 788 C C . LEU A 1 103 ? -7.053 -28.867 11.854 1.00 13.17 1347 LEU A C 1
ATOM 789 O O . LEU A 1 103 ? -6.014 -29.259 11.344 1.00 13.50 1347 LEU A O 1
ATOM 794 N N . GLU A 1 104 ? -7.709 -29.558 12.783 1.00 13.59 1348 GLU A N 1
ATOM 795 C CA . GLU A 1 104 ? -7.182 -30.804 13.331 1.00 15.50 1348 GLU A CA 1
ATOM 796 C C . GLU A 1 104 ? -7.001 -31.862 12.238 1.00 15.12 1348 GLU A C 1
ATOM 797 O O . GLU A 1 104 ? -6.041 -32.631 12.260 1.00 16.24 1348 GLU A O 1
ATOM 803 N N . ALA A 1 105 ? -7.899 -31.869 11.254 1.00 14.84 1349 ALA A N 1
ATOM 804 C CA . ALA A 1 105 ? -7.804 -32.836 10.169 1.00 15.16 1349 ALA A CA 1
ATOM 805 C C . ALA A 1 105 ? -6.548 -32.653 9.309 1.00 14.33 1349 ALA A C 1
ATOM 806 O O . ALA A 1 105 ? -6.170 -33.556 8.562 1.00 16.46 1349 ALA A O 1
ATOM 808 N N . HIS A 1 106 ? -5.917 -31.487 9.389 1.00 13.57 1350 HIS A N 1
ATOM 809 C CA . HIS A 1 106 ? -4.681 -31.258 8.634 1.00 14.50 1350 HIS A CA 1
ATOM 810 C C . HIS A 1 106 ? -3.494 -32.110 9.109 1.00 15.45 1350 HIS A C 1
ATOM 811 O O . HIS A 1 106 ? -2.500 -32.223 8.385 1.00 17.66 1350 HIS A O 1
ATOM 818 N N . LYS A 1 107 ? -3.577 -32.700 10.302 1.00 16.47 1351 LYS A N 1
ATOM 819 C CA A LYS A 1 107 ? -2.467 -33.539 10.751 0.53 19.55 1351 LYS A CA 1
ATOM 820 C CA B LYS A 1 107 ? -2.523 -33.557 10.842 0.47 19.13 1351 LYS A CA 1
ATOM 821 C C . LYS A 1 107 ? -2.610 -35.010 10.342 1.00 20.35 1351 LYS A C 1
ATOM 822 O O . LYS A 1 107 ? -1.803 -35.852 10.722 1.00 22.45 1351 LYS A O 1
ATOM 833 N N . ASP A 1 108 ? -3.596 -35.317 9.508 1.00 19.24 1352 ASP A N 1
ATOM 834 C CA . ASP A 1 108 ? -3.811 -36.696 9.057 1.00 16.87 1352 ASP A CA 1
ATOM 835 C C . ASP A 1 108 ? -2.611 -37.287 8.305 1.00 18.32 1352 ASP A C 1
ATOM 836 O O . ASP A 1 108 ? -1.974 -36.591 7.518 1.00 20.47 1352 ASP A O 1
ATOM 841 N N . PRO A 1 109 ? -2.318 -38.587 8.528 1.00 22.06 1353 PRO A N 1
ATOM 842 C CA . PRO A 1 109 ? -1.246 -39.267 7.788 1.00 24.46 1353 PRO A CA 1
ATOM 843 C C . PRO A 1 109 ? -1.552 -39.510 6.308 1.00 22.04 1353 PRO A C 1
ATOM 844 O O . PRO A 1 109 ? -0.646 -39.879 5.560 1.00 24.81 1353 PRO A O 1
ATOM 848 N N . HIS A 1 110 ? -2.803 -39.326 5.896 1.00 20.05 1354 HIS A N 1
ATOM 849 C CA . HIS A 1 110 ? -3.202 -39.628 4.524 1.00 19.52 1354 HIS A CA 1
ATOM 850 C C . HIS A 1 110 ? -3.418 -38.346 3.737 1.00 19.26 1354 HIS A C 1
ATOM 851 O O . HIS A 1 110 ? -4.211 -37.489 4.132 1.00 18.35 1354 HIS A O 1
ATOM 858 N N . LYS A 1 111 ? -2.688 -38.211 2.633 1.00 22.21 1355 LYS A N 1
ATOM 859 C CA . LYS A 1 111 ? -2.668 -36.964 1.872 1.00 22.97 1355 LYS A CA 1
ATOM 860 C C . LYS A 1 111 ? -4.040 -36.545 1.358 1.00 20.26 1355 LYS A C 1
ATOM 861 O O . LYS A 1 111 ? -4.345 -35.366 1.286 1.00 21.07 1355 LYS A O 1
ATOM 867 N N . GLU A 1 112 ? -4.863 -37.519 0.992 1.00 22.05 1356 GLU A N 1
ATOM 868 C CA . GLU A 1 112 ? -6.209 -37.233 0.514 1.00 22.17 1356 GLU A CA 1
ATOM 869 C C . GLU A 1 112 ? -7.073 -36.565 1.582 1.00 19.32 1356 GLU A C 1
ATOM 870 O O . GLU A 1 112 ? -7.9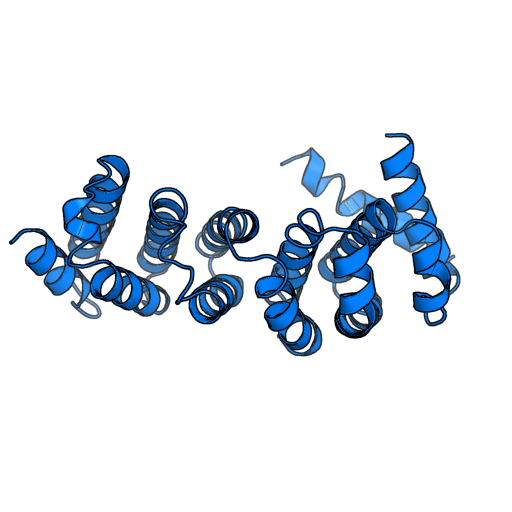06 -35.703 1.289 1.00 17.78 1356 GLU A O 1
ATOM 876 N N . VAL A 1 113 ? -6.875 -36.966 2.831 1.00 16.93 1357 VAL A N 1
ATOM 877 C CA . VAL A 1 113 ? -7.643 -36.372 3.921 1.00 15.73 1357 VAL A CA 1
ATOM 878 C C . VAL A 1 113 ? -7.177 -34.937 4.135 1.00 15.05 1357 VAL A C 1
ATOM 879 O O . VAL A 1 113 ? -7.990 -34.023 4.267 1.00 14.58 1357 VAL A O 1
ATOM 883 N N . VAL A 1 114 ? -5.862 -34.731 4.118 1.00 15.26 1358 VAL A N 1
ATOM 884 C CA . VAL A 1 114 ? -5.321 -33.386 4.268 1.00 14.98 1358 VAL A CA 1
ATOM 885 C C . VAL A 1 114 ? -5.818 -32.456 3.160 1.00 15.46 1358 VAL A C 1
ATOM 886 O O . VAL A 1 114 ? -6.219 -31.323 3.423 1.00 15.80 1358 VAL A O 1
ATOM 890 N N . ARG A 1 115 ? -5.793 -32.926 1.911 1.00 15.34 1359 ARG A N 1
ATOM 891 C CA A ARG A 1 115 ? -6.267 -32.101 0.809 0.55 16.09 1359 ARG A CA 1
ATOM 892 C CA B ARG A 1 115 ? -6.265 -32.095 0.810 0.45 16.57 1359 ARG A CA 1
ATOM 893 C C . ARG A 1 115 ? -7.734 -31.710 0.995 1.00 15.74 1359 ARG A C 1
ATOM 894 O O . ARG A 1 115 ? -8.120 -30.561 0.752 1.00 16.50 1359 ARG A O 1
ATOM 909 N N . SER A 1 116 ? -8.552 -32.666 1.431 1.00 14.48 1360 SER A N 1
ATOM 910 C CA . SER A 1 116 ? -9.965 -32.375 1.645 1.00 13.84 1360 SER A CA 1
ATOM 911 C C . SER A 1 116 ? -10.144 -31.384 2.806 1.00 12.84 1360 SER A C 1
ATOM 912 O O . SER A 1 116 ? -11.009 -30.519 2.746 1.00 13.97 1360 SER A O 1
ATOM 915 N N . ALA A 1 117 ? -9.303 -31.496 3.842 1.00 12.94 1361 ALA A N 1
ATOM 916 C CA . ALA A 1 117 ? -9.351 -30.558 4.958 1.00 13.02 1361 ALA A CA 1
ATOM 917 C C . ALA A 1 117 ? -8.960 -29.151 4.485 1.00 13.25 1361 ALA A C 1
ATOM 918 O O . ALA A 1 117 ? -9.584 -28.166 4.874 1.00 13.47 1361 ALA A O 1
ATOM 920 N N . GLU A 1 118 ? -7.940 -29.068 3.623 1.00 13.88 1362 GLU A N 1
ATOM 921 C CA . GLU A 1 118 ? -7.530 -27.781 3.044 1.00 14.11 1362 GLU A CA 1
ATOM 922 C C . GLU A 1 118 ? -8.669 -27.128 2.255 1.00 13.33 1362 GLU A C 1
ATOM 923 O O . GLU A 1 118 ? -8.902 -25.919 2.352 1.00 15.53 1362 GLU A O 1
ATOM 929 N N . GLU A 1 119 ? -9.395 -27.930 1.488 1.00 13.94 1363 GLU A N 1
ATOM 930 C CA . GLU A 1 119 ? -10.483 -27.383 0.692 1.00 14.70 1363 GLU A CA 1
ATOM 931 C C . GLU A 1 119 ? -11.633 -26.903 1.586 1.00 13.57 1363 GLU A C 1
ATOM 932 O O . GLU A 1 119 ? -12.239 -25.863 1.319 1.00 14.87 1363 GLU A O 1
ATOM 938 N N . ALA A 1 120 ? -11.925 -27.648 2.655 1.00 13.18 1364 ALA A N 1
ATOM 939 C CA . ALA A 1 120 ? -12.956 -27.204 3.586 1.00 14.04 1364 ALA A CA 1
ATOM 940 C C . ALA A 1 120 ? -12.512 -25.910 4.282 1.00 13.52 1364 ALA A C 1
ATOM 941 O O . ALA A 1 120 ? -13.315 -24.997 4.469 1.00 13.88 1364 ALA A O 1
ATOM 943 N N . ALA A 1 121 ? -11.233 -25.838 4.667 1.00 12.72 1365 ALA A N 1
ATOM 944 C CA . ALA A 1 121 ? -10.691 -24.674 5.369 1.00 13.92 1365 ALA A CA 1
ATOM 945 C C . ALA A 1 121 ? -10.755 -23.414 4.496 1.00 13.02 1365 ALA A C 1
ATOM 946 O O . ALA A 1 121 ? -10.964 -22.313 5.002 1.00 14.80 1365 ALA A O 1
ATOM 948 N N . SER A 1 122 ? -10.555 -23.566 3.190 1.00 14.30 1366 SER A N 1
ATOM 949 C CA A SER A 1 122 ? -10.623 -22.438 2.274 0.62 14.19 1366 SER A CA 1
ATOM 950 C CA B SER A 1 122 ? -10.628 -22.430 2.279 0.38 14.69 1366 SER A CA 1
ATOM 951 C C . SER A 1 122 ? -12.032 -21.838 2.268 1.00 13.85 1366 SER A C 1
ATOM 952 O O . SER A 1 122 ? -12.207 -20.616 2.287 1.00 16.17 1366 SER A O 1
ATOM 957 N N . VAL A 1 123 ? -13.043 -22.698 2.260 1.00 13.20 1367 VAL A N 1
ATOM 958 C CA . VAL A 1 123 ? -14.416 -22.222 2.251 1.00 14.21 1367 VAL A CA 1
ATOM 959 C C . VAL A 1 123 ? -14.780 -21.629 3.622 1.00 13.69 1367 VAL A C 1
ATOM 960 O O . VAL A 1 123 ? -15.436 -20.582 3.721 1.00 14.85 1367 VAL A O 1
ATOM 964 N N . LEU A 1 124 ? -14.368 -22.314 4.683 1.00 13.82 1368 LEU A N 1
ATOM 965 C CA . LEU A 1 124 ? -14.627 -21.813 6.022 1.00 16.50 1368 LEU A CA 1
ATOM 966 C C . LEU A 1 124 ? -14.106 -20.376 6.192 1.00 16.15 1368 LEU A C 1
ATOM 967 O O . LEU A 1 124 ? -14.786 -19.519 6.783 1.00 17.71 1368 LEU A O 1
ATOM 972 N N . ALA A 1 125 ? -12.922 -20.095 5.643 1.00 14.76 1369 ALA A N 1
ATOM 973 C CA . ALA A 1 125 ? -12.298 -18.784 5.804 1.00 16.86 1369 ALA A CA 1
ATOM 974 C C . ALA A 1 125 ? -13.110 -17.644 5.200 1.00 16.25 1369 ALA A C 1
ATOM 975 O O . ALA A 1 125 ? -12.944 -16.489 5.601 1.00 19.17 1369 ALA A O 1
ATOM 977 N N . THR A 1 126 ? -13.979 -17.952 4.237 1.00 15.13 1370 THR A N 1
ATOM 978 C CA . THR A 1 126 ? -14.731 -16.890 3.579 1.00 18.25 1370 THR A CA 1
ATOM 979 C C . THR A 1 126 ? -16.093 -16.659 4.170 1.00 21.48 1370 THR A C 1
ATOM 980 O O . THR A 1 126 ? -16.734 -15.671 3.830 1.00 24.94 1370 THR A O 1
ATOM 984 N N . SER A 1 127 ? -16.563 -17.553 5.033 1.00 21.91 1371 SER A N 1
ATOM 985 C CA . SER A 1 127 ? -17.900 -17.350 5.592 1.00 26.23 1371 SER A CA 1
ATOM 986 C C . SER A 1 127 ? -17.922 -16.978 7.065 1.00 26.31 1371 SER A C 1
ATOM 987 O O . SER A 1 127 ? -18.760 -16.188 7.498 1.00 28.83 1371 SER A O 1
ATOM 990 N N . ILE A 1 128 ? -16.998 -17.543 7.824 1.00 20.82 1372 ILE A N 1
ATOM 991 C CA . ILE A 1 128 ? -16.957 -17.351 9.269 1.00 19.73 1372 ILE A CA 1
ATOM 992 C C . ILE A 1 128 ? -16.849 -15.870 9.635 1.00 18.09 1372 ILE A C 1
ATOM 993 O O . ILE A 1 128 ? -16.194 -15.111 8.933 1.00 19.43 1372 ILE A O 1
ATOM 998 N N . SER A 1 129 ? -17.506 -15.453 10.714 1.00 16.99 1373 SER A N 1
ATOM 999 C CA . SER A 1 129 ? -17.290 -14.102 11.239 1.00 17.78 1373 SER A CA 1
ATOM 1000 C C . SER A 1 129 ? -15.785 -13.858 11.409 1.00 16.36 1373 SER A C 1
ATOM 1001 O O . SER A 1 129 ? -15.123 -14.605 12.119 1.00 16.87 1373 SER A O 1
ATOM 1004 N N . PRO A 1 130 ? -15.238 -12.819 10.748 1.00 16.77 1374 PRO A N 1
ATOM 1005 C CA . PRO A 1 130 ? -13.773 -12.735 10.716 1.00 16.87 1374 PRO A CA 1
ATOM 1006 C C . PRO A 1 130 ? -13.090 -12.473 12.067 1.00 16.24 1374 PRO A C 1
ATOM 1007 O O . PRO A 1 130 ? -12.080 -13.124 12.372 1.00 15.38 1374 PRO A O 1
ATOM 1011 N N . GLU A 1 131 ? -13.602 -11.542 12.859 1.00 17.27 1375 GLU A N 1
ATOM 1012 C CA A GLU A 1 131 ? -12.986 -11.246 14.142 0.48 17.64 1375 GLU A CA 1
ATOM 1013 C CA B GLU A 1 131 ? -12.972 -11.253 14.133 0.52 16.98 1375 GLU A CA 1
ATOM 1014 C C . GLU A 1 131 ? -13.040 -12.472 15.048 1.00 15.27 1375 GLU A C 1
ATOM 1015 O O . GLU A 1 131 ? -12.064 -12.811 15.718 1.00 16.41 1375 GLU A O 1
ATOM 1026 N N . GLN A 1 132 ? -14.181 -13.149 15.053 1.00 15.66 1376 GLN A N 1
ATOM 1027 C CA . GLN A 1 132 ? -14.347 -14.338 15.879 1.00 15.10 1376 GLN A CA 1
ATOM 1028 C C . GLN A 1 132 ? -13.365 -15.439 15.442 1.00 14.22 1376 GLN A C 1
ATOM 1029 O O . GLN A 1 132 ? -12.778 -16.163 16.271 1.00 14.94 1376 GLN A O 1
ATOM 1035 N N . CYS A 1 133 ? -13.177 -15.575 14.134 1.00 13.91 1377 CYS A N 1
ATOM 1036 C CA . CYS A 1 133 ? -12.224 -16.539 13.641 1.00 13.96 1377 CYS A CA 1
ATOM 1037 C C . CYS A 1 133 ? -10.793 -16.172 14.031 1.00 13.53 1377 CYS A C 1
ATOM 1038 O O . CYS A 1 133 ? -10.041 -17.028 14.515 1.00 14.31 1377 CYS A O 1
ATOM 1041 N N . ILE A 1 134 ? -10.416 -14.914 13.839 1.00 13.93 1378 ILE A N 1
ATOM 1042 C CA . ILE A 1 134 ? -9.068 -14.484 14.217 1.00 14.22 1378 ILE A CA 1
ATOM 1043 C C . ILE A 1 134 ? -8.789 -14.796 15.694 1.00 15.19 1378 ILE A C 1
ATOM 1044 O O . ILE A 1 134 ? -7.705 -15.266 16.058 1.00 15.52 1378 ILE A O 1
ATOM 1049 N N . LYS A 1 135 ? -9.781 -14.558 16.549 1.00 15.27 1379 LYS A N 1
ATOM 1050 C CA . LYS A 1 135 ? -9.567 -14.729 17.985 1.00 15.31 1379 LYS A CA 1
ATOM 1051 C C . LYS A 1 135 ? -9.313 -16.179 18.372 1.00 14.87 1379 LYS A C 1
ATOM 1052 O O . LYS A 1 135 ? -8.505 -16.430 19.265 1.00 19.38 1379 LYS A O 1
ATOM 1058 N N . VAL A 1 136 ? -9.971 -17.137 17.716 1.00 13.52 1380 VAL A N 1
ATOM 1059 C CA . VAL A 1 136 ? -9.701 -18.542 18.044 1.00 12.73 1380 VAL A CA 1
ATOM 1060 C C . VAL A 1 136 ? -8.373 -18.998 17.421 1.00 12.21 1380 VAL A C 1
ATOM 1061 O O . VAL A 1 136 ? -7.625 -19.791 18.005 1.00 13.28 1380 VAL A O 1
ATOM 1065 N N . LEU A 1 137 ? -8.040 -18.454 16.247 1.00 12.14 1381 LEU A N 1
ATOM 1066 C CA . LEU A 1 137 ? -6.794 -18.841 15.590 1.00 12.84 1381 LEU A CA 1
ATOM 1067 C C . LEU A 1 137 ? -5.565 -18.404 16.373 1.00 11.96 1381 LEU A C 1
ATOM 1068 O O . LEU A 1 137 ? -4.554 -19.085 16.331 1.00 13.52 1381 LEU A O 1
ATOM 1073 N N . CYS A 1 138 ? -5.630 -17.279 17.087 1.00 13.05 1382 CYS A N 1
ATOM 1074 C CA . CYS A 1 138 ? -4.425 -16.775 17.749 1.00 13.73 1382 CYS A CA 1
ATOM 1075 C C . CYS A 1 138 ? -3.772 -17.775 18.743 1.00 13.09 1382 CYS A C 1
ATOM 1076 O O . CYS A 1 138 ? -2.586 -18.090 18.614 1.00 13.57 1382 CYS A O 1
ATOM 1079 N N . PRO A 1 139 ? -4.554 -18.321 19.694 1.00 13.15 1383 PRO A N 1
ATOM 1080 C CA . PRO A 1 139 ? -3.899 -19.287 20.590 1.00 14.33 1383 PRO A CA 1
ATOM 1081 C C . PRO A 1 139 ? -3.548 -20.600 19.880 1.00 14.86 1383 PRO A C 1
ATOM 1082 O O . PRO A 1 139 ? -2.589 -21.257 20.276 1.00 15.43 1383 PRO A O 1
ATOM 1086 N N . ILE A 1 140 ? -4.303 -20.987 18.849 1.00 13.31 1384 ILE A N 1
ATOM 1087 C CA . ILE A 1 140 ? -3.956 -22.186 18.082 1.00 13.86 1384 ILE A CA 1
ATOM 1088 C C . ILE A 1 140 ? -2.586 -22.012 17.401 1.00 13.43 1384 ILE A C 1
ATOM 1089 O O . ILE A 1 140 ? -1.721 -22.899 17.454 1.00 14.12 1384 ILE A O 1
ATOM 1094 N N . ILE A 1 141 ? -2.388 -20.864 16.773 1.00 12.11 1385 ILE A N 1
ATOM 1095 C CA . ILE A 1 141 ? -1.118 -20.584 16.123 1.00 12.68 1385 ILE A CA 1
ATOM 1096 C C . ILE A 1 141 ? 0.046 -20.662 17.107 1.00 14.41 1385 ILE A C 1
ATOM 1097 O O . ILE A 1 141 ? 1.113 -21.163 16.762 1.00 16.43 1385 ILE A O 1
ATOM 1102 N N . GLN A 1 142 ? -0.174 -20.211 18.346 1.00 13.99 1386 GLN A N 1
ATOM 1103 C CA . GLN A 1 142 ? 0.895 -20.189 19.331 1.00 15.42 1386 GLN A CA 1
ATOM 1104 C C . GLN A 1 142 ? 1.182 -21.534 19.991 1.00 16.53 1386 GLN A C 1
ATOM 1105 O O . GLN A 1 142 ? 2.262 -21.705 20.565 1.00 19.19 1386 GLN A O 1
ATOM 1111 N N . THR A 1 143 ? 0.238 -22.477 19.906 1.00 15.19 1387 THR A N 1
ATOM 1112 C CA . THR A 1 143 ? 0.326 -23.710 20.688 1.00 15.28 1387 THR A CA 1
ATOM 1113 C C . THR A 1 143 ? 0.283 -25.016 19.883 1.00 15.21 13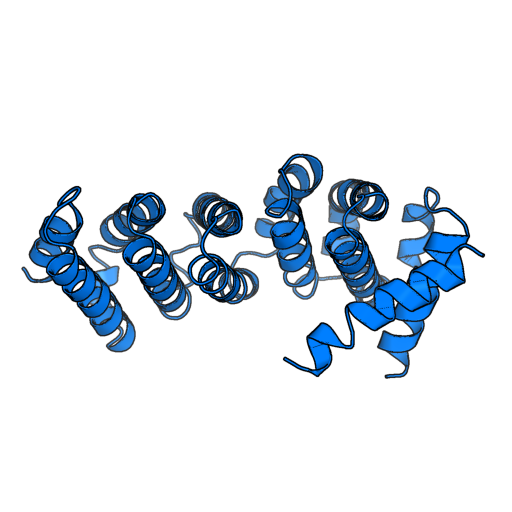87 THR A C 1
ATOM 1114 O O . THR A 1 143 ? 0.827 -26.029 20.337 1.00 18.56 1387 THR A O 1
ATOM 1118 N N . ALA A 1 144 ? -0.357 -25.022 18.708 1.00 15.63 1388 ALA A N 1
ATOM 1119 C CA . ALA A 1 144 ? -0.614 -26.299 18.031 1.00 15.52 1388 ALA A CA 1
ATOM 1120 C C . ALA A 1 144 ? 0.620 -26.890 17.391 1.00 15.83 1388 ALA A C 1
ATOM 1121 O O . ALA A 1 144 ? 1.508 -26.161 16.951 1.00 16.82 1388 ALA A O 1
ATOM 1123 N N . ASP A 1 145 ? 0.621 -28.211 17.260 1.00 17.13 1389 ASP A N 1
ATOM 1124 C CA . ASP A 1 145 ? 1.676 -28.915 16.541 1.00 20.93 1389 ASP A CA 1
ATOM 1125 C C . ASP A 1 145 ? 1.661 -28.608 15.046 1.00 18.58 1389 ASP A C 1
ATOM 1126 O O . ASP A 1 145 ? 0.615 -28.294 14.478 1.00 19.14 1389 ASP A O 1
ATOM 1131 N N . TYR A 1 146 ? 2.821 -28.713 14.408 1.00 17.01 1390 TYR A N 1
ATOM 1132 C CA . TYR A 1 146 ? 2.863 -28.715 12.952 1.00 16.30 1390 TYR A CA 1
ATOM 1133 C C . TYR A 1 146 ? 2.134 -29.968 12.439 1.00 17.42 1390 TYR A C 1
ATOM 1134 O O . TYR A 1 146 ? 2.301 -31.050 13.001 1.00 20.06 1390 TYR A O 1
ATOM 1143 N N . PRO A 1 147 ? 1.339 -29.848 11.355 1.00 16.31 1391 PRO A N 1
ATOM 1144 C CA . PRO A 1 147 ? 1.074 -28.692 10.492 1.00 16.16 1391 PRO A CA 1
ATOM 1145 C C . PRO A 1 147 ? -0.283 -28.014 10.784 1.00 14.77 1391 PRO A C 1
ATOM 1146 O O . PRO A 1 147 ? -0.808 -27.275 9.947 1.00 14.53 1391 PRO A O 1
ATOM 1150 N N . ILE A 1 148 ? -0.843 -28.245 11.967 1.00 14.55 1392 ILE A N 1
ATOM 1151 C CA . ILE A 1 148 ? -2.071 -27.552 12.348 1.00 14.41 1392 ILE A CA 1
ATOM 1152 C C . ILE A 1 148 ? -1.790 -26.056 12.489 1.00 13.29 1392 ILE A C 1
ATOM 1153 O O . ILE A 1 148 ? -2.600 -25.227 12.072 1.00 13.50 1392 ILE A O 1
ATOM 1158 N N . ASN A 1 149 ? -0.656 -25.704 13.097 1.00 12.62 1393 ASN A N 1
ATOM 1159 C CA . ASN A 1 149 ? -0.279 -24.295 13.167 1.00 12.85 1393 ASN A CA 1
ATOM 1160 C C . ASN A 1 149 ? -0.192 -23.617 11.794 1.00 12.73 1393 ASN A C 1
ATOM 1161 O O . ASN A 1 149 ? -0.669 -22.493 11.611 1.00 13.44 1393 ASN A O 1
ATOM 1166 N N . LEU A 1 150 ? 0.411 -24.318 10.839 1.00 12.35 1394 LEU A N 1
ATOM 1167 C CA . LEU A 1 150 ? 0.503 -23.851 9.464 1.00 12.40 1394 LEU A CA 1
ATOM 1168 C C . LEU A 1 150 ? -0.884 -23.561 8.896 1.00 12.05 1394 LEU A C 1
ATOM 1169 O O . LEU A 1 150 ? -1.120 -22.503 8.321 1.00 12.69 1394 LEU A O 1
ATOM 1174 N N . ALA A 1 151 ? -1.791 -24.524 9.022 1.00 11.98 1395 ALA A N 1
ATOM 1175 C CA . ALA A 1 151 ? -3.151 -24.334 8.515 1.00 12.47 1395 ALA A CA 1
ATOM 1176 C C . ALA A 1 151 ? -3.830 -23.137 9.188 1.00 11.74 1395 ALA A C 1
ATOM 1177 O O . ALA A 1 151 ? -4.573 -22.379 8.548 1.00 12.61 1395 ALA A O 1
ATOM 1179 N N . ALA A 1 152 ? -3.569 -22.951 10.482 1.00 11.99 1396 ALA A N 1
ATOM 1180 C CA . ALA A 1 152 ? -4.180 -21.851 11.211 1.00 11.50 1396 ALA A CA 1
ATOM 1181 C C . ALA A 1 152 ? -3.671 -20.489 10.711 1.00 11.43 1396 ALA A C 1
ATOM 1182 O O . ALA A 1 152 ? -4.444 -19.541 10.583 1.00 12.49 1396 ALA A O 1
ATOM 1184 N N . ILE A 1 153 ? -2.368 -20.391 10.466 1.00 11.51 1397 ILE A N 1
ATOM 1185 C CA . ILE A 1 153 ? -1.807 -19.154 9.940 1.00 11.00 1397 ILE A CA 1
ATOM 1186 C C . ILE A 1 153 ? -2.389 -18.836 8.566 1.00 11.26 1397 ILE A C 1
ATOM 1187 O O . ILE A 1 153 ? -2.737 -17.686 8.295 1.00 12.67 1397 ILE A O 1
ATOM 1192 N N . LYS A 1 154 ? -2.481 -19.851 7.696 1.00 12.08 1398 LYS A N 1
ATOM 1193 C CA . LYS A 1 154 ? -3.049 -19.617 6.363 1.00 12.57 1398 LYS A CA 1
ATOM 1194 C C . LYS A 1 154 ? -4.511 -19.164 6.436 1.00 11.87 1398 LYS A C 1
ATOM 1195 O O . LYS A 1 154 ? -4.937 -18.265 5.697 1.00 13.23 1398 LYS A O 1
ATOM 1201 N N . MET A 1 155 ? -5.271 -19.737 7.370 1.00 12.16 1399 MET A N 1
ATOM 1202 C CA . MET A 1 155 ? -6.650 -19.314 7.573 1.00 12.72 1399 MET A CA 1
ATOM 1203 C C . MET A 1 155 ? -6.699 -17.871 8.088 1.00 12.15 1399 MET A C 1
ATOM 1204 O O . MET A 1 155 ? -7.509 -17.057 7.627 1.00 13.47 1399 MET A O 1
ATOM 1209 N N . GLN A 1 156 ? -5.800 -17.547 9.016 1.00 12.01 1400 GLN A N 1
ATOM 1210 C CA . GLN A 1 156 ? -5.756 -16.211 9.594 1.00 13.12 1400 GLN A CA 1
ATOM 1211 C C . GLN A 1 156 ? -5.505 -15.170 8.512 1.00 13.15 1400 GLN A C 1
ATOM 1212 O O . GLN A 1 156 ? -6.104 -14.105 8.514 1.00 14.13 1400 GLN A O 1
ATOM 1218 N N . THR A 1 157 ? -4.613 -15.490 7.572 1.00 13.29 1401 THR A N 1
ATOM 1219 C CA . THR A 1 157 ? -4.320 -14.587 6.462 1.00 13.97 1401 THR A CA 1
ATOM 1220 C C . THR A 1 157 ? -5.574 -14.272 5.657 1.00 14.07 1401 THR A C 1
ATOM 1221 O O . THR A 1 157 ? -5.841 -13.108 5.336 1.00 16.14 1401 THR A O 1
ATOM 1225 N N . LYS A 1 158 ? -6.345 -15.305 5.339 1.00 14.25 1402 LYS A N 1
ATOM 1226 C CA . LYS A 1 158 ? -7.576 -15.111 4.581 1.00 15.00 1402 LYS A CA 1
ATOM 1227 C C . LYS A 1 158 ? -8.632 -14.291 5.321 1.00 15.63 1402 LYS A C 1
ATOM 1228 O O . LYS A 1 158 ? -9.324 -13.497 4.710 1.00 19.17 1402 LYS A O 1
ATOM 1234 N N . VAL A 1 159 ? -8.752 -14.477 6.634 1.00 15.58 1403 VAL A N 1
ATOM 1235 C CA A VAL A 1 159 ? -9.737 -13.707 7.408 0.73 16.08 1403 VAL A CA 1
ATOM 1236 C CA B VAL A 1 159 ? -9.702 -13.741 7.448 0.27 16.84 1403 VAL A CA 1
ATOM 1237 C C . VAL A 1 159 ? -9.266 -12.277 7.686 1.00 18.19 1403 VAL A C 1
ATOM 1238 O O . VAL A 1 159 ? -10.096 -11.344 7.761 1.00 21.01 1403 VAL A O 1
ATOM 1245 N N . ILE A 1 160 ? -7.957 -12.075 7.802 1.00 17.15 1404 ILE A N 1
ATOM 1246 C CA . ILE A 1 160 ? -7.409 -10.721 7.946 1.00 18.51 1404 ILE A CA 1
ATOM 1247 C C . ILE A 1 160 ? -7.762 -9.870 6.721 1.00 20.88 1404 ILE A C 1
ATOM 1248 O O . ILE A 1 160 ? -8.065 -8.676 6.832 1.00 22.30 1404 ILE A O 1
ATOM 1253 N N . GLU A 1 161 ? -7.768 -10.508 5.559 1.00 21.65 1405 GLU A N 1
ATOM 1254 C CA . GLU A 1 161 ? -8.147 -9.854 4.314 1.00 24.33 1405 GLU A CA 1
ATOM 1255 C C . GLU A 1 161 ? -9.601 -9.356 4.319 1.00 22.95 1405 GLU A C 1
ATOM 1256 O O . GLU A 1 161 ? -9.994 -8.557 3.465 1.00 29.68 1405 GLU A O 1
ATOM 1262 N N . ARG A 1 162 ? -10.380 -9.805 5.304 1.00 19.56 1406 ARG A N 1
ATOM 1263 C CA . ARG A 1 162 ? -11.811 -9.493 5.400 1.00 20.36 1406 ARG A CA 1
ATOM 1264 C C . ARG A 1 162 ? -12.180 -8.491 6.514 1.00 24.68 1406 ARG A C 1
ATOM 1265 O O . ARG A 1 162 ? -13.361 -8.266 6.782 1.00 28.15 1406 ARG A O 1
ATOM 1273 N N . VAL A 1 163 ? -11.192 -7.893 7.175 1.00 22.04 1407 VAL A N 1
ATOM 1274 C CA . VAL A 1 163 ? -11.500 -6.927 8.231 1.00 20.58 1407 VAL A CA 1
ATOM 1275 C C . VAL A 1 163 ? -11.010 -5.521 7.887 1.00 20.23 1407 VAL A C 1
ATOM 1276 O O . VAL A 1 163 ? -10.158 -5.336 7.019 1.00 22.10 1407 VAL A O 1
ATOM 1280 N N . SER A 1 164 ? -11.556 -4.526 8.577 1.00 19.48 1408 SER A N 1
ATOM 1281 C CA . SER A 1 164 ? -11.161 -3.148 8.354 1.00 18.17 1408 SER A CA 1
ATOM 1282 C C . SER A 1 164 ? -9.837 -2.878 9.042 1.00 18.29 1408 SER A C 1
ATOM 1283 O O . SER A 1 164 ? -9.412 -3.635 9.917 1.00 18.05 1408 SER A O 1
ATOM 1286 N N . LYS A 1 165 ? -9.185 -1.792 8.646 1.00 18.62 1409 LYS A N 1
ATOM 1287 C CA . LYS A 1 165 ? -7.984 -1.332 9.319 1.00 18.35 1409 LYS A CA 1
ATOM 1288 C C . LYS A 1 165 ? -8.209 -1.116 10.814 1.00 18.37 1409 LYS A C 1
ATOM 1289 O O . LYS A 1 165 ? -7.373 -1.500 11.638 1.00 18.74 1409 LYS A O 1
ATOM 1295 N N . GLU A 1 166 ? -9.321 -0.484 11.175 1.00 18.95 1410 GLU A N 1
ATOM 1296 C CA . GLU A 1 166 ? -9.598 -0.221 12.587 1.00 18.46 1410 GLU A CA 1
ATOM 1297 C C . GLU A 1 166 ? -9.712 -1.520 13.394 1.00 17.15 1410 GLU A C 1
ATOM 1298 O O . GLU A 1 166 ? -9.160 -1.646 14.489 1.00 19.89 1410 GLU A O 1
ATOM 1304 N N . THR A 1 167 ? -10.421 -2.498 12.845 1.00 18.57 1411 THR A N 1
ATOM 1305 C CA . THR A 1 167 ? -10.545 -3.802 13.493 1.00 19.92 1411 THR A CA 1
ATOM 1306 C C . THR A 1 167 ? -9.196 -4.506 13.585 1.00 18.65 1411 THR A C 1
ATOM 1307 O O . THR A 1 167 ? -8.819 -5.033 14.636 1.00 18.98 1411 THR A O 1
ATOM 1311 N N . LEU A 1 168 ? -8.447 -4.497 12.489 1.00 17.69 1412 LEU A N 1
ATOM 1312 C CA . LEU A 1 168 ? -7.161 -5.172 12.475 1.00 17.06 1412 LEU A CA 1
ATOM 1313 C C . LEU A 1 168 ? -6.208 -4.557 13.511 1.00 17.10 1412 LEU A C 1
ATOM 1314 O O . LEU A 1 168 ? -5.526 -5.279 14.236 1.00 17.62 1412 LEU A O 1
ATOM 1319 N N . ASN A 1 169 ? -6.168 -3.224 13.592 1.00 17.47 1413 ASN A N 1
ATOM 1320 C CA . ASN A 1 169 ? -5.305 -2.581 14.578 1.00 18.23 1413 ASN A CA 1
ATOM 1321 C C . ASN A 1 169 ? -5.645 -3.008 16.004 1.00 18.95 1413 ASN A C 1
ATOM 1322 O O . ASN A 1 169 ? -4.746 -3.213 16.824 1.00 20.00 1413 ASN A O 1
ATOM 1327 N N . LEU A 1 170 ? -6.938 -3.151 16.296 1.00 20.13 1414 LEU A N 1
ATOM 1328 C CA . LEU A 1 170 ? -7.373 -3.605 17.622 1.00 22.41 1414 LEU A CA 1
ATOM 1329 C C . LEU A 1 170 ? -6.955 -5.044 17.924 1.00 20.14 1414 LEU A C 1
ATOM 1330 O O . LEU A 1 170 ? -6.739 -5.393 19.087 1.00 21.66 1414 LEU A O 1
ATOM 1335 N N . LEU A 1 171 ? -6.834 -5.871 16.882 1.00 18.74 1415 LEU A N 1
ATOM 1336 C CA . LEU A 1 171 ? -6.490 -7.278 17.048 1.00 17.56 1415 LEU A CA 1
ATOM 1337 C C . LEU A 1 171 ? -4.988 -7.544 16.973 1.00 18.24 1415 LEU A C 1
ATOM 1338 O O . LEU A 1 171 ? -4.550 -8.653 17.268 1.00 17.42 1415 LEU A O 1
ATOM 1343 N N . LEU A 1 172 ? -4.204 -6.550 16.564 1.00 17.57 1416 LEU A N 1
ATOM 1344 C CA . LEU A 1 172 ? -2.766 -6.775 16.397 1.00 20.68 1416 LEU A CA 1
ATOM 1345 C C . LEU A 1 172 ? -2.022 -7.312 17.612 1.00 18.95 1416 LEU A C 1
ATOM 1346 O O . LEU A 1 172 ? -1.142 -8.155 17.467 1.00 18.85 1416 LEU A O 1
ATOM 1351 N N . PRO A 1 173 ? -2.332 -6.798 18.812 1.00 19.84 1417 PRO A N 1
ATOM 1352 C CA . PRO A 1 173 ? -1.586 -7.329 19.950 1.00 22.05 1417 PRO A CA 1
ATOM 1353 C C . PRO A 1 173 ? -1.807 -8.827 20.142 1.00 19.78 1417 PRO A C 1
ATOM 1354 O O . PRO A 1 173 ? -0.935 -9.503 20.674 1.00 23.89 1417 PRO A O 1
ATOM 1358 N N . GLU A 1 174 ? -2.962 -9.337 19.726 1.00 18.47 1418 GLU A N 1
ATOM 1359 C CA . GLU A 1 174 ? -3.212 -10.780 19.777 1.00 17.37 1418 GLU A CA 1
ATOM 1360 C C . GLU A 1 174 ? -2.623 -11.557 18.587 1.00 16.92 1418 GLU A C 1
ATOM 1361 O O . GLU A 1 174 ? -2.149 -12.683 18.736 1.00 17.41 1418 GLU A O 1
ATOM 1367 N N . ILE A 1 175 ? -2.652 -10.944 17.411 1.00 14.38 1419 ILE A N 1
ATOM 1368 C CA . ILE A 1 175 ? -2.142 -11.588 16.194 1.00 14.62 1419 ILE A CA 1
ATOM 1369 C C . ILE A 1 175 ? -0.618 -11.642 16.153 1.00 13.44 1419 ILE A C 1
ATOM 1370 O O . ILE A 1 175 ? -0.031 -12.644 15.769 1.00 14.57 1419 ILE A O 1
ATOM 1375 N N . MET A 1 176 ? 0.033 -10.542 16.522 1.00 14.57 1420 MET A N 1
ATOM 1376 C CA . MET A 1 176 ? 1.473 -10.445 16.284 1.00 15.44 1420 MET A CA 1
ATOM 1377 C C . MET A 1 176 ? 2.356 -11.512 16.943 1.00 16.54 1420 MET A C 1
ATOM 1378 O O . MET A 1 176 ? 3.264 -12.023 16.287 1.00 16.56 1420 MET A O 1
ATOM 1383 N N . PRO A 1 177 ? 2.111 -11.851 18.230 1.00 16.72 1421 PRO A N 1
ATOM 1384 C CA . PRO A 1 177 ? 3.038 -12.814 18.846 1.00 17.47 1421 PRO A CA 1
ATOM 1385 C C . PRO A 1 177 ? 3.140 -14.145 18.102 1.00 16.69 1421 PRO A C 1
ATOM 1386 O O . PRO A 1 177 ? 4.233 -14.695 17.979 1.00 18.27 1421 PRO A O 1
ATOM 1390 N N . GLY A 1 178 ? 2.013 -14.653 17.618 1.00 16.66 1422 GLY A N 1
ATOM 1391 C CA . GLY A 1 178 ? 2.027 -15.885 16.844 1.00 16.40 1422 GLY A CA 1
ATOM 1392 C C . GLY A 1 178 ? 2.817 -15.792 15.548 1.00 14.37 1422 GLY A C 1
ATOM 1393 O O . GLY A 1 178 ? 3.446 -16.767 15.137 1.00 15.82 1422 GLY A O 1
ATOM 1394 N N . LEU A 1 179 ? 2.776 -14.630 14.901 1.00 13.62 1423 LEU A N 1
ATOM 1395 C CA . LEU A 1 179 ? 3.482 -14.445 13.628 1.00 13.85 1423 LEU A CA 1
ATOM 1396 C C . LEU A 1 179 ? 4.981 -14.267 13.867 1.00 13.97 1423 LEU A C 1
ATOM 1397 O O . LEU A 1 179 ? 5.804 -14.814 13.125 1.00 14.87 1423 LEU A O 1
ATOM 1402 N N . ILE A 1 180 ? 5.351 -13.536 14.918 1.00 14.64 1424 ILE A N 1
ATOM 1403 C CA . ILE A 1 180 ? 6.762 -13.409 15.271 1.00 15.91 1424 ILE A CA 1
ATOM 1404 C C . ILE A 1 180 ? 7.356 -14.764 15.672 1.00 16.50 1424 ILE A C 1
ATOM 1405 O O . ILE A 1 180 ? 8.450 -15.128 15.225 1.00 18.65 1424 ILE A O 1
ATOM 1410 N N . GLN A 1 181 ? 6.633 -15.508 16.514 1.00 16.02 1425 GLN A N 1
ATOM 1411 C CA . GLN A 1 181 ? 7.019 -16.869 16.892 1.00 18.49 1425 GLN A CA 1
ATOM 1412 C C . GLN A 1 181 ? 7.147 -17.777 15.653 1.00 16.20 1425 GLN A C 1
ATOM 1413 O O . GLN A 1 181 ? 8.124 -18.506 15.507 1.00 17.22 1425 GLN A O 1
ATOM 1419 N N . GLY A 1 182 ? 6.154 -17.734 14.768 1.00 16.36 1426 GLY A N 1
ATOM 1420 C CA . GLY A 1 182 ? 6.128 -18.618 13.618 1.00 14.73 1426 GLY A CA 1
ATOM 1421 C C . GLY A 1 182 ? 7.246 -18.307 12.646 1.00 13.06 1426 GLY A C 1
ATOM 1422 O O . GLY A 1 182 ? 7.735 -19.194 11.949 1.00 14.43 1426 GLY A O 1
ATOM 1423 N N . TYR A 1 183 ? 7.677 -17.051 12.602 1.00 13.56 1427 TYR A N 1
ATOM 1424 C CA . TYR A 1 183 ? 8.797 -16.678 11.747 1.00 13.88 1427 TYR A CA 1
ATOM 1425 C C . TYR A 1 183 ? 10.102 -17.363 12.199 1.00 15.00 1427 TYR A C 1
ATOM 1426 O O . TYR A 1 183 ? 11.062 -17.454 11.434 1.00 16.17 1427 TYR A O 1
ATOM 1435 N N . ASP A 1 184 ? 10.135 -17.848 13.445 1.00 15.25 1428 ASP A N 1
ATOM 1436 C CA . ASP A 1 184 ? 11.280 -18.581 13.992 1.00 17.62 1428 ASP A CA 1
ATOM 1437 C C . ASP A 1 184 ? 11.098 -20.097 13.939 1.00 16.07 1428 ASP A C 1
ATOM 1438 O O . ASP A 1 184 ? 11.950 -20.845 14.439 1.00 18.60 1428 ASP A O 1
ATOM 1443 N N . ASN A 1 185 ? 9.983 -20.562 13.374 1.00 14.77 1429 ASN A N 1
ATOM 1444 C CA . ASN A 1 185 ? 9.722 -22.004 13.313 1.00 15.75 1429 ASN A CA 1
ATOM 1445 C C . ASN A 1 185 ? 10.766 -22.687 12.411 1.00 14.22 1429 ASN A C 1
ATOM 1446 O O . ASN A 1 185 ? 11.252 -22.087 11.450 1.00 15.33 1429 ASN A O 1
ATOM 1451 N N . SER A 1 186 ? 11.096 -23.943 12.691 1.00 15.31 1430 SER A N 1
ATOM 1452 C CA . SER A 1 186 ? 12.041 -24.694 11.859 1.00 15.92 1430 SER A CA 1
ATOM 1453 C C . SER A 1 186 ? 11.471 -25.053 10.482 1.00 15.78 1430 SER A C 1
ATOM 1454 O O . SER A 1 186 ? 12.236 -25.300 9.549 1.00 15.59 1430 SER A O 1
ATOM 1457 N N . GLU A 1 187 ? 10.144 -25.092 10.354 1.00 15.30 1431 GLU A N 1
ATOM 1458 C CA . GLU A 1 187 ? 9.514 -25.413 9.071 1.00 14.59 1431 GLU A CA 1
ATOM 1459 C C . GLU A 1 187 ? 9.429 -24.178 8.168 1.00 13.28 1431 GLU A C 1
ATOM 1460 O O . GLU A 1 187 ? 8.796 -23.186 8.530 1.00 13.51 1431 GLU A O 1
ATOM 1466 N N . SER A 1 188 ? 10.045 -24.249 6.990 1.00 13.77 1432 SER A N 1
ATOM 1467 C CA . SER A 1 188 ? 9.963 -23.138 6.048 1.00 14.75 1432 SER A CA 1
ATOM 1468 C C . SER A 1 188 ? 8.518 -22.816 5.677 1.00 14.36 1432 SER A C 1
ATOM 1469 O O . SER A 1 188 ? 8.193 -21.658 5.432 1.00 14.61 1432 SER A O 1
ATOM 1472 N N . SER A 1 189 ? 7.646 -23.825 5.670 1.00 12.97 1433 SER A N 1
ATOM 1473 C CA . SER A 1 189 ? 6.254 -23.585 5.300 1.00 14.24 1433 SER A CA 1
ATOM 1474 C C . SER A 1 189 ? 5.602 -22.649 6.312 1.00 13.55 1433 SER A C 1
ATOM 1475 O O . SER A 1 189 ? 4.822 -21.777 5.943 1.00 13.59 1433 SER A O 1
ATOM 1478 N N . VAL A 1 190 ? 5.926 -22.826 7.591 1.00 12.40 1434 VAL A N 1
ATOM 1479 C CA . VAL A 1 190 ? 5.366 -21.953 8.622 1.00 12.04 1434 VAL A CA 1
ATOM 1480 C C . VAL A 1 190 ? 5.981 -20.561 8.502 1.00 12.36 1434 VAL A C 1
ATOM 1481 O O . VAL A 1 190 ? 5.277 -19.559 8.578 1.00 12.26 1434 VAL A O 1
ATOM 1485 N N . ARG A 1 191 ? 7.299 -20.484 8.302 1.00 12.69 1435 ARG A N 1
ATOM 1486 C CA . ARG A 1 191 ? 7.918 -19.166 8.160 1.00 13.25 1435 ARG A CA 1
ATOM 1487 C C . ARG A 1 191 ? 7.329 -18.398 6.974 1.00 12.49 1435 ARG A C 1
ATOM 1488 O O . ARG A 1 191 ? 7.011 -17.207 7.095 1.00 12.84 1435 ARG A O 1
ATOM 1496 N N . LYS A 1 192 ? 7.187 -19.079 5.835 1.00 12.27 1436 LYS A N 1
ATOM 1497 C CA . LYS A 1 192 ? 6.618 -18.464 4.643 1.00 12.57 1436 LYS A CA 1
ATOM 1498 C C . LYS A 1 192 ? 5.180 -18.007 4.902 1.00 11.96 1436 LYS A C 1
ATOM 1499 O O . LYS A 1 192 ? 4.797 -16.899 4.515 1.00 13.89 1436 LYS A O 1
ATOM 1505 N N . ALA A 1 193 ? 4.386 -18.859 5.558 1.00 11.50 1437 ALA A N 1
ATOM 1506 C CA . ALA A 1 193 ? 3.005 -18.491 5.854 1.00 11.61 1437 ALA A CA 1
ATOM 1507 C C . ALA A 1 193 ? 2.957 -17.248 6.738 1.00 11.99 1437 ALA A C 1
ATOM 1508 O O . ALA A 1 193 ? 2.113 -16.380 6.554 1.00 12.61 1437 ALA A O 1
ATOM 1510 N N . CYS A 1 194 ? 3.894 -17.146 7.683 1.00 11.74 1438 CYS A N 1
ATOM 1511 C CA . CYS A 1 194 ? 3.958 -15.949 8.517 1.00 12.36 1438 CYS A CA 1
ATOM 1512 C C . CYS A 1 194 ? 4.347 -14.709 7.734 1.00 12.17 1438 CYS A C 1
ATOM 1513 O O . CYS A 1 194 ? 3.786 -13.648 7.952 1.00 13.29 1438 CYS A O 1
ATOM 1516 N N . VAL A 1 195 ? 5.327 -14.833 6.844 1.00 12.99 1439 VAL A N 1
ATOM 1517 C CA . VAL A 1 195 ? 5.683 -13.710 5.994 1.00 13.36 1439 VAL A CA 1
ATOM 1518 C C . VAL A 1 195 ? 4.480 -13.255 5.150 1.00 13.00 1439 VAL A C 1
ATOM 1519 O O . VAL A 1 195 ? 4.184 -12.058 5.063 1.00 14.63 1439 VAL A O 1
ATOM 1523 N N . PHE A 1 196 ? 3.749 -14.215 4.588 1.00 13.03 1440 PHE A N 1
ATOM 1524 C CA . PHE A 1 196 ? 2.614 -13.873 3.735 1.00 13.96 1440 PHE A CA 1
ATOM 1525 C C . PHE A 1 196 ? 1.478 -13.254 4.581 1.00 13.70 1440 PHE A C 1
ATOM 1526 O O . PHE A 1 196 ? 0.764 -12.360 4.126 1.00 15.72 1440 PHE A O 1
ATOM 1534 N N . CYS A 1 197 ? 1.330 -13.698 5.830 1.00 13.76 1441 CYS A N 1
ATOM 1535 C CA . CYS A 1 197 ? 0.355 -13.079 6.728 1.00 13.94 1441 CYS A CA 1
ATOM 1536 C C . CYS A 1 197 ? 0.753 -11.628 7.042 1.00 14.31 1441 CYS A C 1
ATOM 1537 O O . CYS A 1 197 ? -0.078 -10.715 7.004 1.00 15.67 1441 CYS A O 1
ATOM 1540 N N . LEU A 1 198 ? 2.037 -11.409 7.325 1.00 14.48 1442 LEU A N 1
ATOM 1541 C CA . LEU A 1 198 ? 2.531 -10.049 7.577 1.00 14.86 1442 LEU A CA 1
ATOM 1542 C C . LEU A 1 198 ? 2.361 -9.136 6.363 1.00 16.09 1442 LEU A C 1
ATOM 1543 O O . LEU A 1 198 ? 2.057 -7.960 6.507 1.00 17.01 1442 LEU A O 1
ATOM 1548 N N . VAL A 1 199 ? 2.558 -9.680 5.166 1.00 16.87 1443 VAL A N 1
ATOM 1549 C CA . VAL A 1 199 ? 2.307 -8.915 3.945 1.00 18.03 1443 VAL A CA 1
ATOM 1550 C C . VAL A 1 199 ? 0.835 -8.496 3.878 1.00 17.07 1443 VAL A C 1
ATOM 1551 O O . VAL A 1 199 ? 0.519 -7.350 3.552 1.00 19.49 1443 VAL A O 1
ATOM 1555 N N . ALA A 1 200 ? -0.066 -9.418 4.216 1.00 17.14 1444 ALA A N 1
ATOM 1556 C CA . ALA A 1 200 ? -1.501 -9.113 4.226 1.00 17.34 1444 ALA A CA 1
ATOM 1557 C C . ALA A 1 200 ? -1.857 -8.057 5.283 1.00 18.41 1444 ALA A C 1
ATOM 1558 O O . ALA A 1 200 ? -2.668 -7.170 5.031 1.00 21.09 1444 ALA A O 1
ATOM 1560 N N . VAL A 1 201 ? -1.246 -8.155 6.464 1.00 18.50 1445 VAL A N 1
ATOM 1561 C CA . VAL A 1 201 ? -1.445 -7.137 7.492 1.00 19.05 1445 VAL A CA 1
ATOM 1562 C C . VAL A 1 201 ? -0.961 -5.773 6.992 1.00 20.28 1445 VAL A C 1
ATOM 1563 O O . VAL A 1 201 ? -1.657 -4.776 7.113 1.00 21.70 1445 VAL A O 1
ATOM 1567 N N . HIS A 1 202 ? 0.220 -5.744 6.390 1.00 21.16 1446 HIS A N 1
ATOM 1568 C CA . HIS A 1 202 ? 0.770 -4.511 5.864 1.00 22.21 1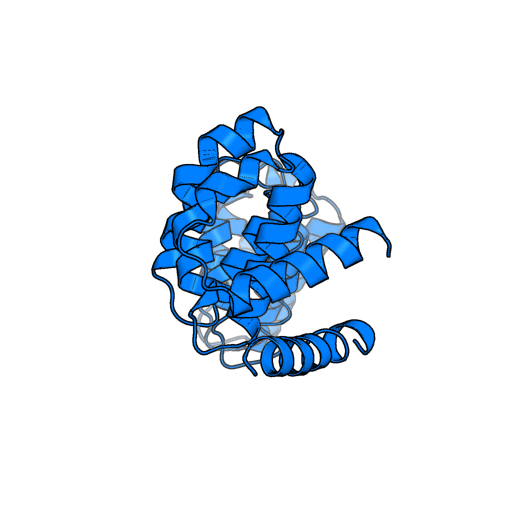446 HIS A CA 1
ATOM 1569 C C . HIS A 1 202 ? -0.115 -3.912 4.775 1.00 21.73 1446 HIS A C 1
ATOM 1570 O O . HIS A 1 202 ? -0.248 -2.692 4.673 1.00 24.91 1446 HIS A O 1
ATOM 1577 N N . ALA A 1 203 ? -0.738 -4.775 3.975 1.00 22.50 1447 ALA A N 1
ATOM 1578 C CA . ALA A 1 203 ? -1.636 -4.315 2.921 1.00 26.38 1447 ALA A CA 1
ATOM 1579 C C . ALA A 1 203 ? -2.793 -3.484 3.478 1.00 27.98 1447 ALA A C 1
ATOM 1580 O O . ALA A 1 203 ? -3.336 -2.599 2.803 1.00 31.82 1447 ALA A O 1
ATOM 1582 N N . VAL A 1 204 ? -3.168 -3.772 4.718 1.00 27.91 1448 VAL A N 1
ATOM 1583 C CA . VAL A 1 204 ? -4.299 -3.113 5.343 1.00 27.00 1448 VAL A CA 1
ATOM 1584 C C . VAL A 1 204 ? -3.855 -1.909 6.167 1.00 28.10 1448 VAL A C 1
ATOM 1585 O O . VAL A 1 204 ? -4.455 -0.835 6.092 1.00 30.43 1448 VAL A O 1
ATOM 1589 N N . ILE A 1 205 ? -2.803 -2.066 6.958 1.00 26.95 1449 ILE A N 1
ATOM 1590 C CA . ILE A 1 205 ? -2.464 -0.978 7.874 1.00 28.93 1449 ILE A CA 1
ATOM 1591 C C . ILE A 1 205 ? -1.242 -0.156 7.468 1.00 30.27 1449 ILE A C 1
ATOM 1592 O O . ILE A 1 205 ? -0.954 0.875 8.080 1.00 33.40 1449 ILE A O 1
ATOM 1597 N N . GLY A 1 206 ? -0.525 -0.613 6.446 1.00 27.94 1450 GLY A N 1
ATOM 1598 C CA . GLY A 1 206 ? 0.613 0.131 5.935 1.00 29.26 1450 GLY A CA 1
ATOM 1599 C C . GLY A 1 206 ? 1.737 0.256 6.946 1.00 33.13 1450 GLY A C 1
ATOM 1600 O O . GLY A 1 206 ? 1.974 -0.643 7.746 1.00 33.58 1450 GLY A O 1
ATOM 1601 N N . ASP A 1 207 ? 2.429 1.387 6.932 1.00 38.50 1451 ASP A N 1
ATOM 1602 C CA . ASP A 1 207 ? 3.596 1.547 7.794 1.00 42.36 1451 ASP A CA 1
ATOM 1603 C C . ASP A 1 207 ? 3.279 1.640 9.299 1.00 40.21 1451 ASP A C 1
ATOM 1604 O O . ASP A 1 207 ? 4.184 1.745 10.124 1.00 40.87 1451 ASP A O 1
ATOM 1609 N N . GLU A 1 208 ? 1.997 1.553 9.650 1.00 40.26 1452 GLU A N 1
ATOM 1610 C CA . GLU A 1 208 ? 1.587 1.377 11.043 1.00 40.79 1452 GLU A CA 1
ATOM 1611 C C . GLU A 1 208 ? 1.975 0.002 11.587 1.00 38.71 1452 GLU A C 1
ATOM 1612 O O . GLU A 1 208 ? 1.830 -0.277 12.780 1.00 40.62 1452 GLU A O 1
ATOM 1618 N N . LEU A 1 209 ? 2.452 -0.868 10.710 1.00 33.46 1453 LEU A N 1
ATOM 1619 C CA . LEU A 1 209 ? 2.906 -2.180 11.143 1.00 30.66 1453 LEU A CA 1
ATOM 1620 C C . LEU A 1 209 ? 4.272 -2.064 11.823 1.00 28.53 1453 LEU A C 1
ATOM 1621 O O . LEU A 1 209 ? 4.626 -2.888 12.661 1.00 27.84 1453 LEU A O 1
ATOM 1626 N N . LYS A 1 210 ? 5.021 -1.021 11.472 1.00 27.77 1454 LYS A N 1
ATOM 1627 C CA . LYS A 1 210 ? 6.417 -0.875 11.898 1.00 27.89 1454 LYS A CA 1
ATOM 1628 C C . LYS A 1 210 ? 6.745 -1.175 13.373 1.00 28.88 1454 LYS A C 1
ATOM 1629 O O . LYS A 1 210 ? 7.633 -1.985 13.650 1.00 30.16 1454 LYS A O 1
ATOM 1635 N N . PRO A 1 211 ? 6.037 -0.536 14.324 1.00 30.11 1455 PRO A N 1
ATOM 1636 C CA . PRO A 1 211 ? 6.435 -0.771 15.718 1.00 31.70 1455 PRO A CA 1
ATOM 1637 C C . PRO A 1 211 ? 6.191 -2.198 16.211 1.00 31.44 1455 PRO A C 1
ATOM 1638 O O . PRO A 1 211 ? 6.755 -2.584 17.226 1.00 34.49 1455 PRO A O 1
ATOM 1642 N N . HIS A 1 212 ? 5.374 -2.969 15.502 1.00 28.20 1456 HIS A N 1
ATOM 1643 C CA . HIS A 1 212 ? 5.095 -4.351 15.888 1.00 26.65 1456 HIS A CA 1
ATOM 1644 C C . HIS A 1 212 ? 6.194 -5.319 15.447 1.00 26.91 1456 HIS A C 1
ATOM 1645 O O . HIS A 1 212 ? 6.160 -6.498 15.790 1.00 27.82 1456 HIS A O 1
ATOM 1652 N N . LEU A 1 213 ? 7.164 -4.813 14.690 1.00 24.76 1457 LEU A N 1
ATOM 1653 C CA . LEU A 1 213 ? 8.170 -5.662 14.065 1.00 26.64 1457 LEU A CA 1
ATOM 1654 C C . LEU A 1 213 ? 9.543 -5.503 14.695 1.00 29.36 1457 LEU A C 1
ATOM 1655 O O . LEU A 1 213 ? 10.533 -5.952 14.133 1.00 30.85 1457 LEU A O 1
ATOM 1660 N N . SER A 1 214 ? 9.605 -4.876 15.866 1.00 31.82 1458 SER A N 1
ATOM 1661 C CA . SER A 1 214 ? 10.894 -4.588 16.492 1.00 35.80 1458 SER A CA 1
ATOM 1662 C C . SER A 1 214 ? 11.692 -5.850 16.855 1.00 36.20 1458 SER A C 1
ATOM 1663 O O . SER A 1 214 ? 12.918 -5.806 16.948 1.00 39.52 1458 SER A O 1
ATOM 1666 N N . GLN A 1 215 ? 11.002 -6.973 17.037 1.00 34.18 1459 GLN A N 1
ATOM 1667 C CA . GLN A 1 215 ? 11.664 -8.217 17.427 1.00 33.53 1459 GLN A CA 1
ATOM 1668 C C . GLN A 1 215 ? 12.280 -8.962 16.247 1.00 33.51 1459 GLN A C 1
ATOM 1669 O O . GLN A 1 215 ? 13.013 -9.940 16.430 1.00 34.29 1459 GLN A O 1
ATOM 1675 N N . LEU A 1 216 ? 11.973 -8.521 15.034 1.00 30.77 1460 LEU A N 1
ATOM 1676 C CA . LEU A 1 216 ? 12.523 -9.190 13.863 1.00 28.73 1460 LEU A CA 1
ATOM 1677 C C . LEU A 1 216 ? 13.992 -8.838 13.662 1.00 30.24 1460 LEU A C 1
ATOM 1678 O O . LEU A 1 216 ? 14.388 -7.680 13.790 1.00 33.27 1460 LEU A O 1
ATOM 1683 N N . THR A 1 217 ? 14.795 -9.852 13.357 1.00 26.69 1461 THR A N 1
ATOM 1684 C CA . THR A 1 217 ? 16.192 -9.652 12.999 1.00 26.95 1461 THR A CA 1
ATOM 1685 C C . THR A 1 217 ? 16.306 -8.972 11.638 1.00 26.43 1461 THR A C 1
ATOM 1686 O O . THR A 1 217 ? 15.337 -8.905 10.872 1.00 26.47 1461 THR A O 1
ATOM 1690 N N . GLY A 1 218 ? 17.507 -8.491 11.338 1.00 25.59 1462 GLY A N 1
ATOM 1691 C CA . GLY A 1 218 ? 17.772 -7.792 10.098 1.00 28.11 1462 GLY A CA 1
ATOM 1692 C C . GLY A 1 218 ? 17.449 -8.629 8.882 1.00 25.64 1462 GLY A C 1
ATOM 1693 O O . GLY A 1 218 ? 16.808 -8.144 7.947 1.00 26.27 1462 GLY A O 1
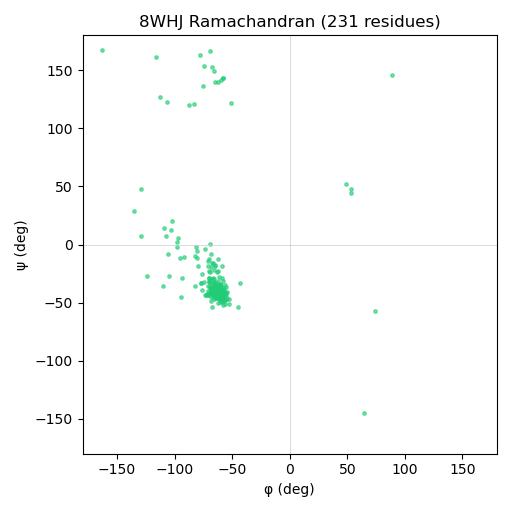ATOM 1694 N N . SER A 1 219 ? 17.862 -9.895 8.897 1.00 23.83 1463 SER A N 1
ATOM 1695 C CA . SER A 1 219 ? 17.600 -10.765 7.754 1.00 22.79 1463 SER A CA 1
ATOM 1696 C C . SER A 1 219 ? 16.102 -10.986 7.563 1.00 20.95 1463 SER A C 1
ATOM 1697 O O . SER A 1 219 ? 15.611 -11.005 6.428 1.00 20.32 1463 SER A O 1
ATOM 1700 N N . LYS A 1 220 ? 15.373 -11.148 8.666 1.00 20.00 1464 LYS A N 1
ATOM 1701 C CA . LYS A 1 220 ? 13.937 -11.371 8.564 1.00 19.41 1464 LYS A CA 1
ATOM 1702 C C . LYS A 1 220 ? 13.182 -10.117 8.102 1.00 18.94 1464 LYS A C 1
ATOM 1703 O O . LYS A 1 220 ? 12.172 -10.214 7.405 1.00 18.55 1464 LYS A O 1
ATOM 1709 N N . MET A 1 221 ? 13.678 -8.943 8.477 1.00 21.07 1465 MET A N 1
ATOM 1710 C CA . MET A 1 221 ? 13.112 -7.699 7.978 1.00 22.31 1465 MET A CA 1
ATOM 1711 C C . MET A 1 221 ? 13.372 -7.530 6.475 1.00 21.37 1465 MET A C 1
ATOM 1712 O O . MET A 1 221 ? 12.483 -7.128 5.727 1.00 21.93 1465 MET A O 1
ATOM 1717 N N . LYS A 1 222 ? 14.585 -7.850 6.035 1.00 21.86 1466 LYS A N 1
ATOM 1718 C CA . LYS A 1 222 ? 14.910 -7.772 4.608 1.00 23.77 1466 LYS A CA 1
ATOM 1719 C C . LYS A 1 222 ? 14.011 -8.683 3.772 1.00 21.29 1466 LYS A C 1
ATOM 1720 O O . LYS A 1 222 ? 13.495 -8.275 2.727 1.00 23.07 1466 LYS A O 1
ATOM 1726 N N . LEU A 1 223 ? 13.811 -9.911 4.239 1.00 19.35 1467 LEU A N 1
ATOM 1727 C CA . LEU A 1 223 ? 12.980 -10.863 3.512 1.00 17.38 1467 LEU A CA 1
ATOM 1728 C C . LEU A 1 223 ? 11.513 -10.400 3.481 1.00 16.38 1467 LEU A C 1
ATOM 1729 O O . LEU A 1 223 ? 10.851 -10.472 2.445 1.00 17.17 1467 LEU A O 1
ATOM 1734 N N . LEU A 1 224 ? 11.003 -9.914 4.613 1.00 17.55 1468 LEU A N 1
ATOM 1735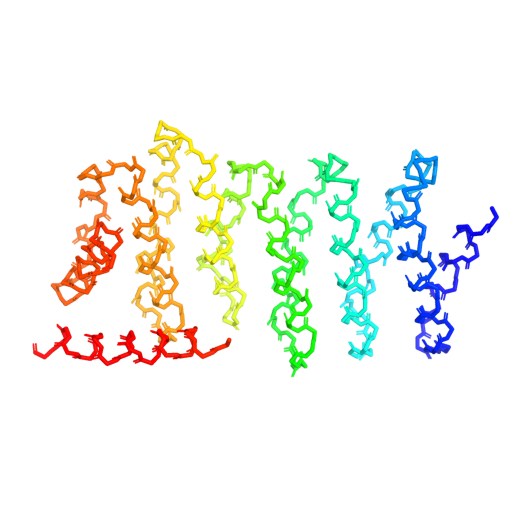 C CA . LEU A 1 224 ? 9.642 -9.394 4.654 1.00 17.99 1468 LEU A CA 1
ATOM 1736 C C . LEU A 1 224 ? 9.508 -8.208 3.691 1.00 17.91 1468 LEU A C 1
ATOM 1737 O O . LEU A 1 224 ? 8.549 -8.124 2.924 1.00 19.63 1468 LEU A O 1
ATOM 1742 N N . ASN A 1 225 ? 10.465 -7.290 3.730 1.00 19.57 1469 ASN A N 1
ATOM 1743 C CA . ASN A 1 225 ? 10.430 -6.152 2.799 1.00 20.58 1469 ASN A CA 1
ATOM 1744 C C . ASN A 1 225 ? 10.388 -6.566 1.329 1.00 19.30 1469 ASN A C 1
ATOM 1745 O O . ASN A 1 225 ? 9.694 -5.943 0.524 1.00 20.36 1469 ASN A O 1
ATOM 1750 N N . LEU A 1 226 ? 11.115 -7.623 0.990 1.00 20.19 1470 LEU A N 1
ATOM 1751 C CA . LEU A 1 226 ? 11.146 -8.129 -0.380 1.00 19.98 1470 LEU A CA 1
ATOM 1752 C C . LEU A 1 226 ? 9.742 -8.556 -0.802 1.00 20.04 1470 LEU A C 1
ATOM 1753 O O . LEU A 1 226 ? 9.283 -8.224 -1.897 1.00 21.52 1470 LEU A O 1
ATOM 1758 N N . TYR A 1 227 ? 9.046 -9.284 0.068 1.00 19.74 1471 TYR A N 1
ATOM 1759 C CA . TYR A 1 227 ? 7.713 -9.759 -0.282 1.00 19.75 1471 TYR A CA 1
ATOM 1760 C C . TYR A 1 227 ? 6.648 -8.661 -0.259 1.00 17.95 1471 TYR A C 1
ATOM 1761 O O . TYR A 1 227 ? 5.696 -8.692 -1.038 1.00 20.49 1471 TYR A O 1
ATOM 1770 N N . ILE A 1 228 ? 6.803 -7.681 0.628 1.00 18.26 1472 ILE A N 1
ATOM 1771 C CA . ILE A 1 228 ? 5.934 -6.513 0.583 1.00 19.97 1472 ILE A CA 1
ATOM 1772 C C . ILE A 1 228 ? 6.083 -5.800 -0.772 1.00 21.86 1472 ILE A C 1
ATOM 1773 O O . ILE A 1 228 ? 5.082 -5.449 -1.418 1.00 22.95 1472 ILE A O 1
ATOM 1778 N N . LYS A 1 229 ? 7.323 -5.601 -1.215 1.00 21.41 1473 LYS A N 1
ATOM 1779 C CA . LYS A 1 229 ? 7.564 -4.909 -2.480 1.00 23.03 1473 LYS A CA 1
ATOM 1780 C C . LYS A 1 229 ? 6.972 -5.692 -3.654 1.00 25.04 1473 LYS A C 1
ATOM 1781 O O . LYS A 1 229 ? 6.382 -5.106 -4.557 1.00 27.16 1473 LYS A O 1
ATOM 1787 N N . ARG A 1 230 ? 7.109 -7.015 -3.620 1.00 25.22 1474 ARG A N 1
ATOM 1788 C CA . ARG A 1 230 ? 6.495 -7.867 -4.636 1.00 27.90 1474 ARG A CA 1
ATOM 1789 C C . ARG A 1 230 ? 4.982 -7.721 -4.702 1.00 27.56 1474 ARG A C 1
ATOM 1790 O O . ARG A 1 230 ? 4.402 -7.680 -5.782 1.00 30.44 1474 ARG A O 1
ATOM 1798 N N . ALA A 1 231 ? 4.332 -7.669 -3.545 1.00 25.13 1475 ALA A N 1
ATOM 1799 C CA . ALA A 1 231 ? 2.880 -7.519 -3.510 1.00 25.52 1475 ALA A CA 1
ATOM 1800 C C . ALA A 1 231 ? 2.459 -6.177 -4.094 1.00 29.48 1475 ALA A C 1
ATOM 1801 O O . ALA A 1 231 ? 1.394 -6.052 -4.709 1.00 31.89 1475 ALA A O 1
ATOM 1803 N N . GLN A 1 232 ? 3.300 -5.171 -3.902 1.00 29.31 1476 GLN A N 1
ATOM 1804 C CA . GLN A 1 232 ? 3.015 -3.832 -4.411 1.00 31.74 1476 GLN A CA 1
ATOM 1805 C C . GLN A 1 232 ? 3.268 -3.671 -5.914 1.00 32.20 1476 GLN A C 1
ATOM 1806 O O . GLN A 1 232 ? 2.571 -2.911 -6.584 1.00 36.30 1476 GLN A O 1
ATOM 1812 N N . THR A 1 233 ? 4.260 -4.384 -6.438 1.00 33.47 1477 THR A N 1
ATOM 1813 C CA . THR A 1 233 ? 4.701 -4.178 -7.815 1.00 34.76 1477 THR A CA 1
ATOM 1814 C C . THR A 1 233 ? 4.228 -5.275 -8.754 1.00 35.39 1477 THR A C 1
ATOM 1815 O O . THR A 1 233 ? 4.081 -5.046 -9.957 1.00 35.28 1477 THR A O 1
ATOM 1819 N N . GLY A 1 234 ? 4.007 -6.466 -8.208 1.00 37.04 1478 GLY A N 1
ATOM 1820 C CA . GLY A 1 234 ? 3.623 -7.610 -9.014 1.00 40.32 1478 GLY A CA 1
ATOM 1821 C C . GLY A 1 234 ? 4.830 -8.374 -9.522 1.00 41.78 1478 GLY A C 1
ATOM 1822 O O . GLY A 1 234 ? 5.971 -8.045 -9.187 1.00 42.04 1478 GLY A O 1
ATOM 1823 N N . SER A 1 243 ? -0.491 -26.029 -9.871 1.00 38.14 1717 SER A N 1
ATOM 1824 C CA . SER A 1 243 ? 0.382 -26.624 -8.863 1.00 39.13 1717 SER A CA 1
ATOM 1825 C C . SER A 1 243 ? 1.805 -26.096 -9.015 1.00 40.20 1717 SER A C 1
ATOM 1826 O O . SER A 1 243 ? 2.538 -25.926 -8.032 1.00 38.54 1717 SER A O 1
ATOM 1829 N N . GLY A 1 244 ? 2.180 -25.820 -10.259 1.00 40.93 1718 GLY A N 1
ATOM 1830 C CA . GLY A 1 244 ? 3.508 -25.338 -10.581 1.00 40.62 1718 GLY A CA 1
ATOM 1831 C C . GLY A 1 244 ? 3.872 -24.025 -9.924 1.00 41.15 1718 GLY A C 1
ATOM 1832 O O . GLY A 1 244 ? 4.950 -23.896 -9.347 1.00 39.88 1718 GLY A O 1
ATOM 1833 N N . SER A 1 245 ? 2.975 -23.049 -10.005 1.00 42.19 1719 SER A N 1
ATOM 1834 C CA . SER A 1 245 ? 3.236 -21.741 -9.415 1.00 44.07 1719 SER A CA 1
ATOM 1835 C C . SER A 1 245 ? 3.470 -21.828 -7.910 1.00 40.77 1719 SER A C 1
ATOM 1836 O O . SER A 1 245 ? 4.386 -21.199 -7.389 1.00 37.24 1719 SER A O 1
ATOM 1839 N N . LYS A 1 246 ? 2.649 -22.615 -7.220 1.00 39.28 1720 LYS A N 1
ATOM 1840 C CA . LYS A 1 246 ? 2.772 -22.781 -5.773 1.00 36.81 1720 LYS A CA 1
ATOM 1841 C C . LYS A 1 246 ? 4.112 -23.407 -5.377 1.00 32.26 1720 LYS A C 1
ATOM 1842 O O . LYS A 1 246 ? 4.820 -22.884 -4.513 1.00 31.68 1720 LYS A O 1
ATOM 1848 N N . HIS A 1 247 ? 4.460 -24.521 -6.017 1.00 32.26 1721 HIS A N 1
ATOM 1849 C CA . HIS A 1 247 ? 5.691 -25.242 -5.707 1.00 32.45 1721 HIS A CA 1
ATOM 1850 C C . HIS A 1 247 ? 6.892 -24.372 -6.024 1.00 26.46 1721 HIS A C 1
ATOM 1851 O O . HIS A 1 247 ? 7.855 -24.304 -5.247 1.00 24.53 1721 HIS A O 1
ATOM 1858 N N . PHE A 1 248 ? 6.826 -23.691 -7.165 1.00 23.30 1722 PHE A N 1
ATOM 1859 C CA . PHE A 1 248 ? 7.846 -22.723 -7.533 1.00 21.30 1722 PHE A CA 1
ATOM 1860 C C . PHE A 1 248 ? 8.011 -21.652 -6.446 1.00 19.59 1722 PHE A C 1
ATOM 1861 O O . PHE A 1 248 ? 9.131 -21.331 -6.051 1.00 19.51 1722 PHE A O 1
ATOM 1869 N N . GLU A 1 249 ? 6.898 -21.095 -5.976 1.00 21.09 1723 GLU A N 1
ATOM 1870 C CA A GLU A 1 249 ? 6.903 -20.045 -4.964 0.62 20.87 1723 GLU A CA 1
ATOM 1871 C CA B GLU A 1 249 ? 6.958 -20.035 -4.979 0.38 21.72 1723 GLU A CA 1
ATOM 1872 C C . GLU A 1 249 ? 7.519 -20.530 -3.648 1.00 19.24 1723 GLU A C 1
ATOM 1873 O O . GLU A 1 249 ? 8.254 -19.805 -2.980 1.00 17.69 1723 GLU A O 1
ATOM 1884 N N . ASP A 1 250 ? 7.193 -21.763 -3.277 1.00 20.22 1724 ASP A N 1
ATOM 1885 C CA . ASP A 1 250 ? 7.713 -22.344 -2.040 1.00 21.33 1724 ASP A CA 1
ATOM 1886 C C . ASP A 1 250 ? 9.234 -22.499 -2.106 1.00 19.76 1724 ASP A C 1
ATOM 1887 O O . ASP A 1 250 ? 9.936 -22.150 -1.153 1.00 23.04 1724 ASP A O 1
ATOM 1892 N N . LEU A 1 251 ? 9.757 -23.003 -3.224 1.00 20.28 1725 LEU A N 1
ATOM 1893 C CA . LEU A 1 251 ? 11.207 -23.156 -3.341 1.00 21.79 1725 LEU A CA 1
ATOM 1894 C C . LEU A 1 251 ? 11.913 -21.817 -3.432 1.00 20.71 1725 LEU A C 1
ATOM 1895 O O . LEU A 1 251 ? 12.997 -21.638 -2.865 1.00 20.16 1725 LEU A O 1
ATOM 1900 N N . GLU A 1 252 ? 11.311 -20.886 -4.172 1.00 19.36 1726 GLU A N 1
ATOM 1901 C CA . GLU A 1 252 ? 11.875 -19.553 -4.315 1.00 19.32 1726 GLU A CA 1
ATOM 1902 C C . GLU A 1 252 ? 12.006 -18.883 -2.948 1.00 16.94 1726 GLU A C 1
ATOM 1903 O O . GLU A 1 252 ? 13.013 -18.219 -2.664 1.00 17.67 1726 GLU A O 1
ATOM 1909 N N . PHE A 1 253 ? 10.999 -19.073 -2.095 1.00 15.87 1727 PHE A N 1
ATOM 1910 C CA . PHE A 1 253 ? 11.044 -18.511 -0.751 1.00 14.70 1727 PHE A CA 1
ATOM 1911 C C . PHE A 1 253 ? 12.261 -19.053 -0.009 1.00 14.49 1727 PHE A C 1
ATOM 1912 O O . PHE A 1 253 ? 12.972 -18.302 0.638 1.00 15.65 1727 PHE A O 1
ATOM 1920 N N . GLN A 1 254 ? 12.526 -20.353 -0.124 1.00 15.27 1728 GLN A N 1
ATOM 1921 C CA . GLN A 1 254 ? 13.660 -20.911 0.588 1.00 14.82 1728 GLN A CA 1
ATOM 1922 C C . GLN A 1 254 ? 14.990 -20.333 0.114 1.00 14.34 1728 GLN A C 1
ATOM 1923 O O . GLN A 1 254 ? 15.889 -20.064 0.913 1.00 15.18 1728 GLN A O 1
ATOM 1929 N N . GLN A 1 255 ? 15.125 -20.147 -1.194 1.00 15.61 1729 GLN A N 1
ATOM 1930 C CA . GLN A 1 255 ? 16.349 -19.582 -1.742 1.00 16.74 1729 GLN A CA 1
ATOM 1931 C C . GLN A 1 255 ? 16.529 -18.114 -1.356 1.00 16.59 1729 GLN A C 1
ATOM 1932 O O . GLN A 1 255 ? 17.618 -17.704 -0.925 1.00 16.97 1729 GLN A O 1
ATOM 1938 N N . LEU A 1 256 ? 15.457 -17.335 -1.466 1.00 16.39 1730 LEU A N 1
ATOM 1939 C CA . LEU A 1 256 ? 15.507 -15.924 -1.065 1.00 15.21 1730 LEU A CA 1
ATOM 1940 C C . LEU A 1 256 ? 15.802 -15.783 0.430 1.00 16.03 1730 LEU A C 1
ATOM 1941 O O . LEU A 1 256 ? 16.583 -14.915 0.859 1.00 16.81 1730 LEU A O 1
ATOM 1946 N N . GLU A 1 257 ? 15.186 -16.645 1.232 1.00 15.16 1731 GLU A N 1
ATOM 1947 C CA . GLU A 1 257 ? 15.451 -16.608 2.665 1.00 14.61 1731 GLU A CA 1
ATOM 1948 C C . GLU A 1 257 ? 16.925 -16.917 2.946 1.00 15.48 1731 GLU A C 1
ATOM 1949 O O . GLU A 1 257 ? 17.560 -16.267 3.778 1.00 17.03 1731 GLU A O 1
ATOM 1955 N N . HIS A 1 258 ? 17.458 -17.934 2.273 1.00 17.06 1732 HIS A N 1
ATOM 1956 C CA . HIS A 1 258 ? 18.871 -18.270 2.392 1.00 17.54 1732 HIS A CA 1
ATOM 1957 C C . HIS A 1 258 ? 19.743 -17.048 2.121 1.00 19.68 1732 HIS A C 1
ATOM 1958 O O . HIS A 1 258 ? 20.658 -16.708 2.893 1.00 20.41 1732 HIS A O 1
ATOM 1965 N N . GLU A 1 259 ? 19.422 -16.351 1.036 1.00 18.80 1733 GLU A N 1
ATOM 1966 C CA . GLU A 1 259 ? 20.191 -15.187 0.639 1.00 21.54 1733 GLU A CA 1
ATOM 1967 C C . GLU A 1 259 ? 20.080 -14.056 1.656 1.00 21.87 1733 GLU A C 1
ATOM 1968 O O . GLU A 1 259 ? 21.037 -13.316 1.864 1.00 25.22 1733 GLU A O 1
ATOM 1974 N N . SER A 1 260 ? 18.928 -13.939 2.311 1.00 18.24 1734 SER A N 1
ATOM 1975 C CA . SER A 1 260 ? 18.724 -12.856 3.267 1.00 18.52 1734 SER A CA 1
ATOM 1976 C C . SER A 1 260 ? 19.652 -12.976 4.485 1.00 19.59 1734 SER A C 1
ATOM 1977 O O . SER A 1 260 ? 19.912 -11.986 5.169 1.00 22.60 1734 SER A O 1
ATOM 1980 N N . ARG A 1 261 ? 20.142 -14.185 4.755 1.00 21.86 1735 ARG A N 1
ATOM 1981 C CA . ARG A 1 261 ? 20.871 -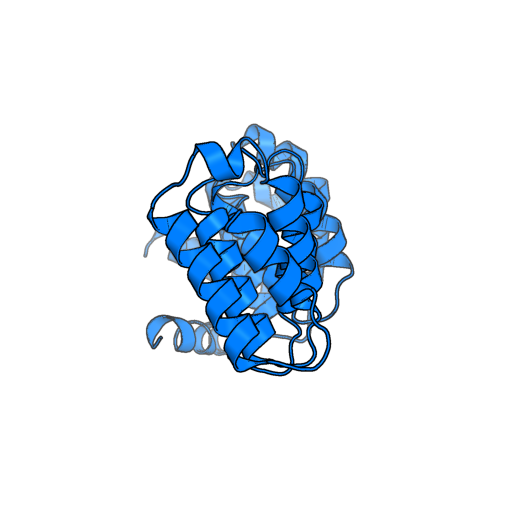14.464 5.993 1.00 26.04 1735 ARG A CA 1
ATOM 1982 C C . ARG A 1 261 ? 22.380 -14.415 5.826 1.00 30.63 1735 ARG A C 1
ATOM 1983 O O . ARG A 1 261 ? 23.132 -14.590 6.796 1.00 32.77 1735 ARG A O 1
ATOM 1991 N N . LEU A 1 262 ? 22.822 -14.179 4.602 1.00 30.29 1736 LEU A N 1
ATOM 1992 C CA . LEU A 1 262 ? 24.249 -14.195 4.295 1.00 32.82 1736 LEU A CA 1
ATOM 1993 C C . LEU A 1 262 ? 24.915 -12.881 4.695 1.00 39.10 1736 LEU A C 1
ATOM 1994 O O . LEU A 1 262 ? 24.235 -11.921 5.047 1.00 39.68 1736 LEU A O 1
#

B-factor: mean 22.16, std 9.44, range [10.9, 59.26]